Protein 3R5E (pdb70)

Secondary structure (DSSP, 8-state):
--HHHHHHHTTEEEEES---HHHHHTSHHHHHHHHH---EEE--HHHHHHHHHH-STTHHHHHHHHHTT--HHHHHHHHHHHHHHHHHHHTHHHHHHTTTSSSEEEEEPPGGGTT-HHHHHHHHHHHHHHH--TTEEEEEESSTTHHHHHHHHHHTT--EEEEEE-SHHHHHHHHHHHHHHHHHHHHTT--GGG--EEEEEE-HHHHHHHHHHHHHH--HHHHHTTT-HHHHHHHHHHHHHHHHHHH--PPTTPPP-EEEEE--S--STTS-TTHHHHTT--TTEEEEE-HHHHHHHHHH----S--STT-HHHHHHHHHHHHHTT--HHHHHHHHHHHHHHHHHHHHHHHHHHHHHHH-

Structure (mmCIF, N/CA/C/O backbone):
data_3R5E
#
_entry.id   3R5E
#
_cell.length_a   51.020
_cell.length_b   78.860
_cell.length_c   79.100
_cell.angle_alpha   90.00
_cell.angle_beta   90.00
_cell.angle_gamma   90.00
#
_symmetry.space_group_name_H-M   'P 21 21 21'
#
loop_
_entity.id
_entity.type
_entity.pdbx_description
1 polymer Transaldolase
2 non-polymer 'SULFATE ION'
3 water water
#
loop_
_atom_site.group_PDB
_atom_site.id
_atom_site.type_symbol
_atom_site.label_atom_id
_atom_site.label_alt_id
_atom_site.label_comp_id
_atom_site.label_asym_id
_atom_site.label_entity_id
_atom_site.label_seq_id
_atom_site.pdbx_PDB_ins_code
_atom_site.Cartn_x
_atom_site.Cartn_y
_atom_site.Cartn_z
_atom_site.occupancy
_atom_site.B_iso_or_equiv
_atom_site.auth_seq_id
_atom_site.auth_comp_id
_atom_site.auth_asym_id
_atom_site.auth_atom_id
_atom_site.pdbx_PDB_model_num
ATOM 1 N N . MET A 1 1 ? -17.084 31.295 4.966 1.00 17.40 1 MET A N 1
ATOM 2 C CA . MET A 1 1 ? -18.433 31.909 5.099 1.00 17.61 1 MET A CA 1
ATOM 3 C C . MET A 1 1 ? -19.496 30.790 5.228 1.00 16.40 1 MET A C 1
ATOM 4 O O . MET A 1 1 ? -19.935 30.488 6.362 1.00 16.66 1 MET A O 1
ATOM 9 N N . SER A 1 2 ? -19.882 30.148 4.119 1.00 14.66 2 SER A N 1
ATOM 10 C CA . SER A 1 2 ? -21.069 29.251 4.114 1.00 12.90 2 SER A CA 1
ATOM 11 C C . SER A 1 2 ? -20.748 27.772 4.341 1.00 11.81 2 SER A C 1
ATOM 12 O O . SER A 1 2 ? -19.609 27.360 4.267 1.00 11.42 2 SER A O 1
ATOM 15 N N . HIS A 1 3 ? -21.778 26.967 4.585 1.00 10.15 3 HIS A N 1
ATOM 16 C CA . HIS A 1 3 ? -21.589 25.524 4.767 1.00 9.20 3 HIS A CA 1
ATOM 17 C C . HIS A 1 3 ? -21.062 24.836 3.497 1.00 8.25 3 HIS A C 1
ATOM 18 O O . HIS A 1 3 ? -20.411 23.807 3.594 1.00 7.29 3 HIS A O 1
ATOM 25 N N . ILE A 1 4 ? -21.324 25.423 2.322 1.00 7.49 4 ILE A N 1
ATOM 26 C CA . ILE A 1 4 ? -20.786 24.892 1.055 1.00 7.03 4 ILE A CA 1
ATOM 27 C C . ILE A 1 4 ? -19.274 25.174 0.975 1.00 7.27 4 ILE A C 1
ATOM 28 O O . ILE A 1 4 ? -18.497 24.324 0.533 1.00 7.44 4 ILE A O 1
ATOM 33 N N . ASP A 1 5 ? -18.864 26.350 1.431 1.00 7.02 5 ASP A N 1
ATOM 34 C CA . ASP A 1 5 ? -17.445 26.637 1.597 1.00 7.35 5 ASP A CA 1
ATOM 35 C C . ASP A 1 5 ? -16.788 25.629 2.564 1.00 7.61 5 ASP A C 1
ATOM 36 O O . ASP A 1 5 ? -15.713 25.105 2.275 1.00 7.60 5 ASP A O 1
ATOM 41 N N . ASP A 1 6 ? -17.427 25.353 3.702 1.00 7.53 6 ASP A N 1
ATOM 42 C CA . ASP A 1 6 ? -16.889 24.369 4.651 1.00 8.06 6 ASP A CA 1
ATOM 43 C C . ASP A 1 6 ? -16.772 22.989 3.980 1.00 7.61 6 ASP A C 1
ATOM 44 O O . ASP A 1 6 ? -15.813 22.253 4.210 1.00 8.15 6 ASP A O 1
ATOM 49 N N . LEU A 1 7 ? -17.746 22.648 3.144 1.00 6.95 7 LEU A N 1
ATOM 50 C CA . LEU A 1 7 ? -17.731 21.360 2.441 1.00 6.36 7 LEU A CA 1
ATOM 51 C C . LEU A 1 7 ? -16.559 21.267 1.447 1.00 5.81 7 LEU A C 1
ATOM 52 O O . LEU A 1 7 ? -15.970 20.207 1.286 1.00 6.00 7 LEU A O 1
ATOM 57 N N . ALA A 1 8 ? -16.232 22.372 0.781 1.00 5.52 8 ALA A N 1
ATOM 58 C CA . ALA A 1 8 ? -15.069 22.425 -0.124 1.00 4.99 8 ALA A CA 1
ATOM 59 C C . ALA A 1 8 ? -13.742 22.318 0.643 1.00 5.00 8 ALA A C 1
ATOM 60 O O . ALA A 1 8 ? -12.773 21.729 0.146 1.00 3.75 8 ALA A O 1
ATOM 62 N N . GLN A 1 9 ? -13.703 22.868 1.855 1.00 4.93 9 GLN A N 1
ATOM 63 C CA . GLN A 1 9 ? -12.499 22.773 2.679 1.00 5.84 9 GLN A CA 1
ATOM 64 C C . GLN A 1 9 ? -12.262 21.335 3.092 1.00 5.94 9 GLN A C 1
ATOM 65 O O . GLN A 1 9 ? -11.126 20.946 3.309 1.00 6.79 9 GLN A O 1
ATOM 71 N N . LEU A 1 10 ? -13.338 20.554 3.182 1.00 6.42 10 LEU A N 1
ATOM 72 C CA . LEU A 1 10 ? -13.261 19.108 3.435 1.00 5.99 10 LEU A CA 1
ATOM 73 C C . LEU A 1 10 ? -12.793 18.356 2.206 1.00 5.84 10 LEU A C 1
ATOM 74 O O . LEU A 1 10 ? -12.324 17.242 2.331 1.00 7.04 10 LEU A O 1
ATOM 79 N N . GLY A 1 11 ? -12.920 18.965 1.024 1.00 5.61 11 GLY A N 1
ATOM 80 C CA . GLY A 1 11 ? -12.403 18.399 -0.228 1.00 5.00 11 GLY A CA 1
ATOM 81 C C . GLY A 1 11 ? -13.424 18.169 -1.329 1.00 4.42 11 GLY A C 1
ATOM 82 O O . GLY A 1 11 ? -13.072 17.725 -2.436 1.00 4.50 11 GLY A O 1
ATOM 83 N N . THR A 1 12 ? -14.689 18.472 -1.035 1.00 4.44 12 THR A N 1
ATOM 84 C CA . THR A 1 12 ? -15.809 18.194 -1.941 1.00 3.69 12 THR A CA 1
ATOM 85 C C . THR A 1 12 ? -16.320 19.447 -2.613 1.00 4.00 12 THR A C 1
ATOM 86 O O . THR A 1 12 ? -16.879 20.324 -1.955 1.00 3.72 12 THR A O 1
ATOM 90 N N . SER A 1 13 ? -16.117 19.533 -3.923 1.00 4.06 13 SER A N 1
ATOM 91 C CA . SER A 1 13 ? -16.627 20.631 -4.708 1.00 4.28 13 SER A CA 1
ATOM 92 C C . SER A 1 13 ? -18.129 20.427 -4.891 1.00 4.29 13 SER A C 1
ATOM 93 O O . SER A 1 13 ? -18.602 19.281 -4.978 1.00 4.17 13 SER A O 1
ATOM 96 N N . THR A 1 14 ? -18.868 21.535 -4.959 1.00 4.24 14 THR A N 1
ATOM 97 C CA . THR A 1 14 ? -20.331 21.505 -5.175 1.00 3.94 14 THR A CA 1
ATOM 98 C C . THR A 1 14 ? -20.669 21.941 -6.614 1.00 4.03 14 THR A C 1
ATOM 99 O O . THR A 1 14 ? -20.316 23.068 -7.060 1.00 4.32 14 THR A O 1
ATOM 103 N N . TRP A 1 15 ? -21.289 21.031 -7.359 1.00 4.05 15 TRP A N 1
ATOM 104 C CA . TRP A 1 15 ? -21.881 21.351 -8.671 1.00 4.74 15 TRP A CA 1
ATOM 105 C C . TRP A 1 15 ? -23.422 21.329 -8.578 1.00 5.40 15 TRP A C 1
ATOM 106 O O . TRP A 1 15 ? -23.997 20.697 -7.679 1.00 4.92 15 TRP A O 1
ATOM 117 N N . LEU A 1 16 ? -24.070 22.008 -9.525 1.00 6.31 16 LEU A N 1
ATOM 118 C CA . LEU A 1 16 ? -25.538 22.093 -9.605 1.00 7.12 16 LEU A CA 1
ATOM 119 C C . LEU A 1 16 ? -26.024 21.131 -10.680 1.00 8.22 16 LEU A C 1
ATOM 120 O O . LEU A 1 16 ? -25.442 21.077 -11.769 1.00 6.79 16 LEU A O 1
ATOM 125 N N . ASP A 1 17 ? -27.097 20.394 -10.392 1.00 9.60 17 ASP A N 1
ATOM 126 C CA . ASP A 1 17 ? -27.520 19.302 -11.270 1.00 11.24 17 ASP A CA 1
ATOM 127 C C . ASP A 1 17 ? -28.499 19.699 -12.394 1.00 12.28 17 ASP A C 1
ATOM 128 O O . ASP A 1 17 ? -29.164 18.830 -12.960 1.00 12.41 17 ASP A O 1
ATOM 133 N N . ASP A 1 18 ? -28.580 20.989 -12.723 1.00 13.81 18 ASP A N 1
ATOM 134 C CA . ASP A 1 18 ? -29.312 21.414 -13.917 1.00 15.43 18 ASP A CA 1
ATOM 135 C C . ASP A 1 18 ? -28.878 22.780 -14.451 1.00 16.19 18 ASP A C 1
ATOM 136 O O . ASP A 1 18 ? -28.312 23.591 -13.740 1.00 16.29 18 ASP A O 1
ATOM 141 N N . LEU A 1 19 ? -29.134 22.988 -15.736 1.00 17.67 19 LEU A N 1
ATOM 142 C CA . LEU A 1 19 ? -28.803 24.218 -16.442 1.00 18.41 19 LEU A CA 1
ATOM 143 C C . LEU A 1 19 ? -30.032 24.681 -17.232 1.00 19.24 19 LEU A C 1
ATOM 144 O O . LEU A 1 19 ? -30.072 24.624 -18.459 1.00 19.91 19 LEU A O 1
ATOM 149 N N . SER A 1 20 ? -31.059 25.102 -16.515 1.00 20.36 20 SER A N 1
ATOM 150 C CA . SER A 1 20 ? -32.259 25.600 -17.160 1.00 20.92 20 SER A CA 1
ATOM 151 C C . SER A 1 20 ? -32.016 27.056 -17.537 1.00 20.86 20 SER A C 1
ATOM 152 O O . SER A 1 20 ? -31.369 27.795 -16.788 1.00 20.85 20 SER A O 1
ATOM 155 N N . ARG A 1 21 ? -32.538 27.464 -18.692 1.00 20.48 21 ARG A N 1
ATOM 156 C CA . ARG A 1 21 ? -32.420 28.850 -19.143 1.00 20.06 21 ARG A CA 1
ATOM 157 C C . ARG A 1 21 ? -33.084 29.861 -18.197 1.00 20.07 21 ARG A C 1
ATOM 158 O O . ARG A 1 21 ? -32.726 31.038 -18.200 1.00 19.99 21 ARG A O 1
ATOM 166 N N . GLU A 1 22 ? -34.063 29.411 -17.415 1.00 20.32 22 GLU A N 1
ATOM 167 C CA . GLU A 1 22 ? -34.610 30.220 -16.319 1.00 20.55 22 GLU A CA 1
ATOM 168 C C . GLU A 1 22 ? -33.470 30.771 -15.467 1.00 19.79 22 GLU A C 1
ATOM 169 O O . GLU A 1 22 ? -33.384 31.972 -15.236 1.00 20.30 22 GLU A O 1
ATOM 175 N N . ARG A 1 23 ? -32.590 29.882 -15.022 1.00 19.05 23 ARG A N 1
ATOM 176 C CA . ARG A 1 23 ? -31.483 30.233 -14.134 1.00 18.76 23 ARG A CA 1
ATOM 177 C C . ARG A 1 23 ? -30.550 31.272 -14.707 1.00 18.49 23 ARG A C 1
ATOM 178 O O . ARG A 1 23 ? -29.965 32.047 -13.966 1.00 18.24 23 ARG A O 1
ATOM 186 N N . ILE A 1 24 ? -30.366 31.238 -16.019 1.00 18.61 24 ILE A N 1
ATOM 187 C CA . ILE A 1 24 ? -29.417 32.120 -16.681 1.00 18.49 24 ILE A CA 1
ATOM 188 C C . ILE A 1 24 ? -29.986 33.528 -16.784 1.00 18.45 24 ILE A C 1
ATOM 189 O O . ILE A 1 24 ? -29.369 34.491 -16.320 1.00 18.34 24 ILE A O 1
ATOM 194 N N . THR A 1 25 ? -31.164 33.645 -17.393 1.00 18.33 25 THR A N 1
ATOM 195 C CA . THR A 1 25 ? -31.774 34.959 -17.624 1.00 18.20 25 THR A CA 1
ATOM 196 C C . THR A 1 25 ? -32.057 35.680 -16.312 1.00 17.72 25 THR A C 1
ATOM 197 O O . THR A 1 25 ? -31.768 36.870 -16.174 1.00 17.56 25 THR A O 1
ATOM 201 N N . SER A 1 26 ? -32.610 34.948 -15.345 1.00 17.07 26 SER A N 1
ATOM 202 C CA . SER A 1 26 ? -32.955 35.509 -14.029 1.00 16.36 26 SER A CA 1
ATOM 203 C C . SER A 1 26 ? -31.740 36.033 -13.252 1.00 16.11 26 SER A C 1
ATOM 204 O O . SER A 1 26 ? -31.900 36.721 -12.255 1.00 15.85 26 SER A O 1
ATOM 207 N N . GLY A 1 27 ? -30.534 35.674 -13.695 1.00 16.04 27 GLY A N 1
ATOM 208 C CA . GLY A 1 27 ? -29.326 35.904 -12.915 1.00 15.77 27 GLY A CA 1
ATOM 209 C C . GLY A 1 27 ? -29.076 34.874 -11.813 1.00 15.48 27 GLY A C 1
ATOM 210 O O . GLY A 1 27 ? -28.100 34.992 -11.086 1.00 14.57 27 GLY A O 1
ATOM 211 N N . ASN A 1 28 ? -29.931 33.851 -11.701 1.00 15.37 28 ASN A N 1
ATOM 212 C CA . ASN A 1 28 ? -29.739 32.791 -10.696 1.00 15.54 28 ASN A CA 1
ATOM 213 C C . ASN A 1 28 ? -28.396 32.057 -10.832 1.00 14.91 28 ASN A C 1
ATOM 214 O O . ASN A 1 28 ? -27.784 31.712 -9.826 1.00 14.41 28 ASN A O 1
ATOM 219 N N . LEU A 1 29 ? -27.930 31.819 -12.053 1.00 14.59 29 LEU A N 1
ATOM 220 C CA . LEU A 1 29 ? -26.698 31.029 -12.222 1.00 14.24 29 LEU A CA 1
ATOM 221 C C . LEU A 1 29 ? -25.474 31.799 -11.738 1.00 13.92 29 LEU A C 1
ATOM 222 O O . LEU A 1 29 ? -24.570 31.208 -11.144 1.00 13.32 29 LEU A O 1
ATOM 227 N N . SER A 1 30 ? -25.448 33.112 -11.970 1.00 13.45 30 SER A N 1
ATOM 228 C CA . SER A 1 30 ? -24.396 33.944 -11.398 1.00 13.31 30 SER A CA 1
ATOM 229 C C . SER A 1 30 ? -24.503 33.921 -9.896 1.00 12.50 30 SER A C 1
ATOM 230 O O . SER A 1 30 ? -23.505 33.778 -9.203 1.00 11.76 30 SER A O 1
ATOM 233 N N . GLN A 1 31 ? -25.724 34.075 -9.400 1.00 12.03 31 GLN A N 1
ATOM 234 C CA . GLN A 1 31 ? -25.951 34.177 -7.956 1.00 12.05 31 GLN A CA 1
ATOM 235 C C . GLN A 1 31 ? -25.473 32.914 -7.254 1.00 11.25 31 GLN A C 1
ATOM 236 O O . GLN A 1 31 ? -24.790 32.986 -6.234 1.00 11.28 31 GLN A O 1
ATOM 242 N N . VAL A 1 32 ? -25.818 31.767 -7.826 1.00 10.18 32 VAL A N 1
ATOM 243 C CA . VAL A 1 32 ? -25.485 30.477 -7.244 1.00 10.13 32 VAL A CA 1
ATOM 244 C C . VAL A 1 32 ? -23.964 30.271 -7.186 1.00 9.66 32 VAL A C 1
ATOM 245 O O . VAL A 1 32 ? -23.452 29.751 -6.192 1.00 9.36 32 VAL A O 1
ATOM 249 N N . ILE A 1 33 ? -23.240 30.709 -8.220 1.00 8.85 33 ILE A N 1
ATOM 250 C CA . ILE A 1 33 ? -21.765 30.665 -8.185 1.00 9.39 33 ILE A CA 1
ATOM 251 C C . ILE A 1 33 ? -21.234 31.607 -7.098 1.00 9.35 33 ILE A C 1
ATOM 252 O O . ILE A 1 33 ? -20.416 31.229 -6.264 1.00 9.56 33 ILE A O 1
ATOM 257 N N . GLU A 1 34 ? -21.718 32.843 -7.128 1.00 9.60 34 GLU A N 1
ATOM 258 C CA . GLU A 1 34 ? -21.212 33.909 -6.275 1.00 10.32 34 GLU A CA 1
ATOM 259 C C . GLU A 1 34 ? -21.608 33.750 -4.797 1.00 10.31 34 GLU A C 1
ATOM 260 O O . GLU A 1 34 ? -20.821 34.068 -3.903 1.00 10.73 34 GLU A O 1
ATOM 266 N N . GLU A 1 35 ? -22.818 33.256 -4.547 1.00 10.13 35 GLU A N 1
ATOM 267 C CA . GLU A 1 35 ? -23.387 33.208 -3.195 1.00 10.05 35 GLU A CA 1
ATOM 268 C C . GLU A 1 35 ? -23.531 31.810 -2.613 1.00 9.26 35 GLU A C 1
ATOM 269 O O . GLU A 1 35 ? -23.458 31.629 -1.394 1.00 8.83 35 GLU A O 1
ATOM 275 N N . LYS A 1 36 ? -23.740 30.814 -3.468 1.00 8.58 36 LYS A N 1
ATOM 276 C CA . LYS A 1 36 ? -23.882 29.444 -2.990 1.00 8.28 36 LYS A CA 1
ATOM 277 C C . LYS A 1 36 ? -22.624 28.606 -3.226 1.00 7.91 36 LYS A C 1
ATOM 278 O O . LYS A 1 36 ? -22.600 27.409 -2.924 1.00 7.18 36 LYS A O 1
ATOM 284 N N . SER A 1 37 ? -21.577 29.258 -3.740 1.00 8.22 37 SER A N 1
ATOM 285 C CA . SER A 1 37 ? -20.271 28.644 -3.938 1.00 8.02 37 SER A CA 1
ATOM 286 C C . SER A 1 37 ? -20.301 27.448 -4.909 1.00 7.45 37 SER A C 1
ATOM 287 O O . SER A 1 37 ? -19.540 26.504 -4.749 1.00 7.49 37 SER A O 1
ATOM 290 N N . VAL A 1 38 ? -21.174 27.521 -5.918 1.00 6.85 38 VAL A N 1
ATOM 291 C CA . VAL A 1 38 ? -21.295 26.498 -6.950 1.00 5.97 38 VAL A CA 1
ATOM 292 C C . VAL A 1 38 ? -20.153 26.695 -7.943 1.00 5.97 38 VAL A C 1
ATOM 293 O O . VAL A 1 38 ? -19.895 27.811 -8.404 1.00 5.32 38 VAL A O 1
ATOM 297 N N . VAL A 1 39 ? -19.478 25.598 -8.278 1.00 5.75 39 VAL A N 1
ATOM 298 C CA . VAL A 1 39 ? -18.287 25.637 -9.130 1.00 5.49 39 VAL A CA 1
ATOM 299 C C . VAL A 1 39 ? -18.361 24.673 -10.316 1.00 5.54 39 VAL A C 1
ATOM 300 O O . VAL A 1 39 ? -17.343 24.343 -10.910 1.00 5.07 39 VAL A O 1
ATOM 304 N N . GLY A 1 40 ? -19.575 24.239 -10.664 1.00 6.24 40 GLY A N 1
ATOM 305 C CA . GLY A 1 40 ? -19.820 23.418 -11.851 1.00 6.44 40 GLY A CA 1
ATOM 306 C C . GLY A 1 40 ? -21.317 23.235 -12.045 1.00 7.54 40 GLY A C 1
ATOM 307 O O . GLY A 1 40 ? -22.092 23.429 -11.102 1.00 8.11 40 GLY A O 1
ATOM 308 N N . VAL A 1 41 ? -21.727 22.892 -13.266 1.00 7.84 41 VAL A N 1
ATOM 309 C CA . VAL A 1 41 ? -23.133 22.641 -13.598 1.00 8.79 41 VAL A CA 1
ATOM 310 C C . VAL A 1 41 ? -23.246 21.508 -14.613 1.00 9.29 41 VAL A C 1
ATOM 311 O O . VAL A 1 41 ? -22.295 21.224 -15.342 1.00 8.85 41 VAL A O 1
ATOM 315 N N . THR A 1 42 ? -24.411 20.868 -14.657 1.00 10.14 42 THR A N 1
ATOM 316 C CA . THR A 1 42 ? -24.700 19.823 -15.646 1.00 10.92 42 THR A CA 1
ATOM 317 C C . THR A 1 42 ? -26.053 20.088 -16.294 1.00 11.16 42 THR A C 1
ATOM 318 O O . THR A 1 42 ? -26.891 20.773 -15.718 1.00 10.96 42 THR A O 1
ATOM 322 N N . THR A 1 43 ? -26.254 19.552 -17.496 1.00 11.59 43 THR A N 1
ATOM 323 C CA . THR A 1 43 ? -27.545 19.606 -18.168 1.00 11.28 43 THR A CA 1
ATOM 324 C C . THR A 1 43 ? -28.539 18.655 -17.501 1.00 11.83 43 THR A C 1
ATOM 325 O O . THR A 1 43 ? -28.153 17.758 -16.750 1.00 11.72 43 THR A O 1
ATOM 329 N N . ASN A 1 44 ? -29.824 18.855 -17.780 1.00 12.28 44 ASN A N 1
ATOM 330 C CA . ASN A 1 44 ? -30.880 18.064 -17.161 1.00 12.96 44 ASN A CA 1
ATOM 331 C C . ASN A 1 44 ? -32.100 18.002 -18.092 1.00 13.32 44 ASN A C 1
ATOM 332 O O . ASN A 1 44 ? -32.913 18.929 -18.105 1.00 13.54 44 ASN A O 1
ATOM 337 N N . PRO A 1 45 ? -32.229 16.915 -18.884 1.00 14.27 45 PRO A N 1
ATOM 338 C CA . PRO A 1 45 ? -33.330 16.830 -19.863 1.00 14.84 45 PRO A CA 1
ATOM 339 C C . PRO A 1 45 ? -34.734 16.924 -19.228 1.00 15.20 45 PRO A C 1
ATOM 340 O O . PRO A 1 45 ? -35.551 17.729 -19.657 1.00 15.44 45 PRO A O 1
ATOM 344 N N . ALA A 1 46 ? -34.987 16.124 -18.200 1.00 15.76 46 ALA A N 1
ATOM 345 C CA . ALA A 1 46 ? -36.249 16.191 -17.449 1.00 16.52 46 ALA A CA 1
ATOM 346 C C . ALA A 1 46 ? -36.639 17.621 -17.038 1.00 17.00 46 ALA A C 1
ATOM 347 O O . ALA A 1 46 ? -37.765 18.044 -17.286 1.00 17.54 46 ALA A O 1
ATOM 349 N N . ILE A 1 47 ? -35.713 18.367 -16.429 1.00 17.48 47 ILE A N 1
ATOM 350 C CA . ILE A 1 47 ? -35.957 19.793 -16.069 1.00 17.77 47 ILE A CA 1
ATOM 351 C C . ILE A 1 47 ? -36.172 20.698 -17.305 1.00 17.90 47 ILE A C 1
ATOM 352 O O . ILE A 1 47 ? -37.026 21.589 -17.302 1.00 17.53 47 ILE A O 1
ATOM 357 N N . PHE A 1 48 ? -35.376 20.456 -18.345 1.00 18.00 48 PHE A N 1
ATOM 358 C CA . PHE A 1 48 ? -35.486 21.137 -19.632 1.00 18.10 48 PHE A CA 1
ATOM 359 C C . PHE A 1 48 ? -36.873 20.890 -20.232 1.00 18.37 48 PHE A C 1
ATOM 360 O O . PHE A 1 48 ? -37.578 21.837 -20.606 1.00 18.14 48 PHE A O 1
ATOM 368 N N . ALA A 1 49 ? -37.264 19.620 -20.296 1.00 18.92 49 ALA A N 1
ATOM 369 C CA . ALA A 1 49 ? -38.619 19.224 -20.709 1.00 19.55 49 ALA A CA 1
ATOM 370 C C . ALA A 1 49 ? -39.694 20.046 -20.009 1.00 20.09 49 ALA A C 1
ATOM 371 O O . ALA A 1 49 ? -40.570 20.631 -20.655 1.00 20.36 49 ALA A O 1
ATOM 373 N N . ALA A 1 50 ? -39.618 20.081 -18.683 1.00 20.81 50 ALA A N 1
ATOM 374 C CA . ALA A 1 50 ? -40.615 20.765 -17.872 1.00 21.51 50 ALA A CA 1
ATOM 375 C C . ALA A 1 50 ? -40.631 22.266 -18.160 1.00 22.10 50 ALA A C 1
ATOM 376 O O . ALA A 1 50 ? -41.698 22.881 -18.234 1.00 22.58 50 ALA A O 1
ATOM 378 N N . ALA A 1 51 ? -39.449 22.852 -18.330 1.00 22.36 51 ALA A N 1
ATOM 379 C CA . ALA A 1 51 ? -39.335 24.296 -18.471 1.00 22.87 51 ALA A CA 1
ATOM 380 C C . ALA A 1 51 ? -40.034 24.792 -19.734 1.00 23.23 51 ALA A C 1
ATOM 381 O O . ALA A 1 51 ? -40.669 25.844 -19.706 1.00 23.54 51 ALA A O 1
ATOM 383 N N . MET A 1 52 ? -39.936 24.021 -20.820 1.00 23.56 52 MET A N 1
ATOM 384 C CA . MET A 1 52 ? -40.618 24.337 -22.084 1.00 24.02 52 MET A CA 1
ATOM 385 C C . MET A 1 52 ? -42.132 24.139 -22.024 1.00 24.66 52 MET A C 1
ATOM 38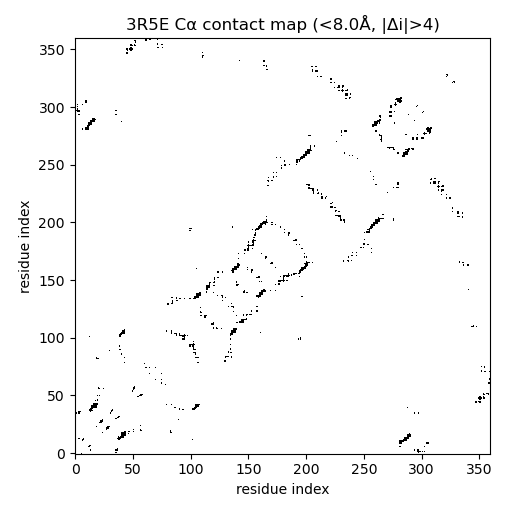6 O O . MET A 1 52 ? -42.888 24.855 -22.693 1.00 24.81 52 MET A O 1
ATOM 391 N N . SER A 1 53 ? -42.566 23.161 -21.236 1.00 25.28 53 SER A N 1
ATOM 392 C CA . SER A 1 53 ? -43.988 22.882 -21.067 1.00 25.74 53 SER A CA 1
ATOM 393 C C . SER A 1 53 ? -44.678 23.878 -20.140 1.00 26.19 53 SER A C 1
ATOM 394 O O . SER A 1 53 ? -45.828 24.235 -20.375 1.00 26.35 53 SER A O 1
ATOM 397 N N . LYS A 1 54 ? -43.984 24.327 -19.095 1.00 26.74 54 LYS A N 1
ATOM 398 C CA . LYS A 1 54 ? -44.620 25.110 -18.035 1.00 27.21 54 LYS A CA 1
ATOM 399 C C . LYS A 1 54 ? -44.105 26.543 -17.915 1.00 27.20 54 LYS A C 1
ATOM 400 O O . LYS A 1 54 ? -44.619 27.316 -17.107 1.00 27.74 54 LYS A O 1
ATOM 406 N N . GLY A 1 55 ? -43.124 26.910 -18.733 1.00 27.09 55 GLY A N 1
ATOM 407 C CA . GLY A 1 55 ? -42.475 28.222 -18.620 1.00 26.69 55 GLY A CA 1
ATOM 408 C C . GLY A 1 55 ? -42.208 28.873 -19.959 1.00 26.13 55 GLY A C 1
ATOM 409 O O . GLY A 1 55 ? -42.282 28.232 -21.013 1.00 25.77 55 GLY A O 1
ATOM 410 N N . ASP A 1 56 ? -41.893 30.160 -19.902 1.00 25.89 56 ASP A N 1
ATOM 411 C CA . ASP A 1 56 ? -41.650 30.958 -21.092 1.00 25.77 56 ASP A CA 1
ATOM 412 C C . ASP A 1 56 ? -40.155 31.219 -21.318 1.00 24.97 56 ASP A C 1
ATOM 413 O O . ASP A 1 56 ? -39.792 31.970 -22.222 1.00 24.71 56 ASP A O 1
ATOM 418 N N . SER A 1 57 ? -39.290 30.584 -20.522 1.00 24.01 57 SER A N 1
ATOM 419 C CA . SER A 1 57 ? -37.848 30.893 -20.545 1.00 23.43 57 SER A CA 1
ATOM 420 C C . SER A 1 57 ? -37.165 30.630 -21.894 1.00 22.61 57 SER A C 1
ATOM 421 O O . SER A 1 57 ? -36.170 31.284 -22.220 1.00 21.92 57 SER A O 1
ATOM 424 N N . TYR A 1 58 ? -37.701 29.684 -22.669 1.00 21.87 58 TYR A N 1
ATOM 425 C CA . TYR A 1 58 ? -37.166 29.355 -23.996 1.00 21.38 58 TYR A CA 1
ATOM 426 C C . TYR A 1 58 ? -37.980 29.970 -25.144 1.00 21.29 58 TYR A C 1
ATOM 427 O O . TYR A 1 58 ? -37.652 29.759 -26.312 1.00 21.02 58 TYR A O 1
ATOM 436 N N . ASP A 1 59 ? -39.026 30.731 -24.818 1.00 21.26 59 ASP A N 1
ATOM 437 C CA . ASP A 1 59 ? -39.971 31.234 -25.835 1.00 21.26 59 ASP A CA 1
ATOM 438 C C . ASP A 1 59 ? -39.298 31.973 -26.990 1.00 20.74 59 ASP A C 1
ATOM 439 O O . ASP A 1 59 ? -39.682 31.786 -28.144 1.00 20.72 59 ASP A O 1
ATOM 444 N N . ALA A 1 60 ? -38.294 32.793 -26.680 1.00 20.34 60 ALA A N 1
ATOM 445 C CA . ALA A 1 60 ? -37.594 33.589 -27.703 1.00 19.93 60 ALA A CA 1
ATOM 446 C C . ALA A 1 60 ? -36.903 32.729 -28.762 1.00 19.54 60 ALA A C 1
ATOM 447 O O . ALA A 1 60 ? -37.056 32.981 -29.961 1.00 19.43 60 ALA A O 1
ATOM 449 N N . GLN A 1 61 ? -36.156 31.715 -28.331 1.00 19.19 61 GLN A N 1
ATOM 450 C CA . GLN A 1 61 ? -35.409 30.884 -29.271 1.00 19.24 61 GLN A CA 1
ATOM 451 C C . GLN A 1 61 ? -36.293 29.894 -30.008 1.00 18.96 61 GLN A C 1
ATOM 452 O O . GLN A 1 61 ? -35.973 29.506 -31.135 1.00 18.58 61 GLN A O 1
ATOM 458 N N . ILE A 1 62 ? -37.377 29.467 -29.363 1.00 18.76 62 ILE A N 1
ATOM 459 C CA . ILE A 1 62 ? -38.376 28.612 -30.009 1.00 18.61 62 ILE A CA 1
ATOM 460 C C . ILE A 1 62 ? -39.028 29.384 -31.162 1.00 18.90 62 ILE A C 1
ATOM 461 O O . ILE A 1 62 ? -39.242 28.833 -32.247 1.00 18.60 62 ILE A O 1
ATOM 466 N N . ALA A 1 63 ? -39.335 30.658 -30.925 1.00 19.14 63 ALA A N 1
ATOM 467 C CA . ALA A 1 63 ? -39.843 31.527 -31.987 1.00 19.62 63 ALA A CA 1
ATOM 468 C C . ALA A 1 63 ? -38.843 31.544 -33.144 1.00 20.00 63 ALA A C 1
ATOM 469 O O . ALA A 1 63 ? -39.229 31.366 -34.300 1.00 19.98 63 ALA A O 1
ATOM 471 N N . GLU A 1 64 ? -37.560 31.727 -32.824 1.00 20.94 64 GLU A N 1
ATOM 472 C CA . GLU A 1 64 ? -36.481 31.669 -33.829 1.00 21.59 64 GLU A CA 1
ATOM 473 C C . GLU A 1 64 ? -36.472 30.362 -34.607 1.00 21.90 64 GLU A C 1
ATOM 474 O O . GLU A 1 64 ? -36.509 30.361 -35.846 1.00 21.65 64 GLU A O 1
ATOM 480 N N . LEU A 1 65 ? -36.397 29.258 -33.866 1.00 22.17 65 LEU A N 1
ATOM 481 C CA . LEU A 1 65 ? -36.257 27.922 -34.454 1.00 22.76 65 LEU A CA 1
ATOM 482 C C . LEU A 1 65 ? -37.510 27.480 -35.212 1.00 23.68 65 LEU A C 1
ATOM 483 O O . LEU A 1 65 ? -37.420 26.730 -36.183 1.00 23.75 65 LEU A O 1
ATOM 488 N N . LYS A 1 66 ? -38.676 27.924 -34.759 1.00 24.87 66 LYS A N 1
ATOM 489 C CA . LYS A 1 66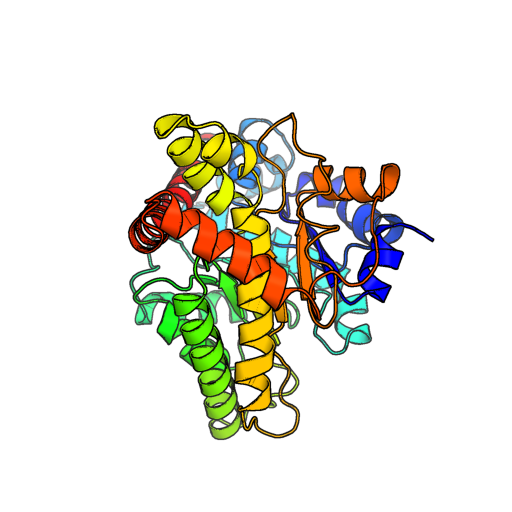 ? -39.898 27.672 -35.509 1.00 26.12 66 LYS A CA 1
ATOM 490 C C . LYS A 1 66 ? -39.917 28.523 -36.793 1.00 26.59 66 LYS A C 1
ATOM 491 O O . LYS A 1 66 ? -40.464 28.091 -37.802 1.00 26.59 66 LYS A O 1
ATOM 497 N N . ALA A 1 67 ? -39.281 29.699 -36.763 1.00 27.03 67 ALA A N 1
ATOM 498 C CA . ALA A 1 67 ? -39.133 30.533 -37.964 1.00 27.27 67 ALA A CA 1
ATOM 499 C C . ALA A 1 67 ? -38.233 29.873 -39.006 1.00 27.61 67 ALA A C 1
ATOM 500 O O . ALA A 1 67 ? -38.593 29.800 -40.186 1.00 28.24 67 ALA A O 1
ATOM 502 N N . ALA A 1 68 ? -37.061 29.398 -38.591 1.00 27.44 68 ALA A N 1
ATOM 503 C CA . ALA A 1 68 ? -36.251 28.557 -39.471 1.00 27.38 68 ALA A CA 1
ATOM 504 C C . ALA A 1 68 ? -36.974 27.205 -39.567 1.00 27.15 68 ALA A C 1
ATOM 505 O O . ALA A 1 68 ? -38.065 27.043 -39.010 1.00 27.11 68 ALA A O 1
ATOM 507 N N . GLY A 1 69 ? -36.392 26.238 -40.259 1.00 26.83 69 GLY A N 1
ATOM 508 C CA . GLY A 1 69 ? -37.088 24.965 -40.472 1.00 26.99 69 GLY A CA 1
ATOM 509 C C . GLY A 1 69 ? -36.762 23.873 -39.463 1.00 26.82 69 GLY A C 1
ATOM 510 O O . GLY A 1 69 ? -36.778 22.691 -39.813 1.00 26.60 69 GLY A O 1
ATOM 511 N N . ALA A 1 70 ? -36.504 24.258 -38.211 1.00 26.32 70 ALA A N 1
ATOM 512 C CA . ALA A 1 70 ? -35.803 23.380 -37.265 1.00 25.91 70 ALA A CA 1
ATOM 513 C C . ALA A 1 70 ? -36.606 22.153 -36.856 1.00 25.36 70 ALA A C 1
ATOM 514 O O . ALA A 1 70 ? -37.718 22.274 -36.356 1.00 25.37 70 ALA A O 1
ATOM 516 N N . SER A 1 71 ? -36.024 20.974 -37.056 1.00 24.82 71 SER A N 1
ATOM 517 C CA . SER A 1 71 ? -36.590 19.733 -36.520 1.00 24.66 71 SER A CA 1
ATOM 518 C C . SER A 1 71 ? -36.490 19.694 -34.985 1.00 24.31 71 SER A C 1
ATOM 519 O O . SER A 1 71 ? -35.741 20.466 -34.376 1.00 23.93 71 SER A O 1
ATOM 522 N N . VAL A 1 72 ? -37.230 18.772 -34.373 1.00 24.09 72 VAL A N 1
ATOM 523 C CA . VAL A 1 72 ? -37.191 18.592 -32.920 1.00 23.92 72 VAL A CA 1
ATOM 524 C C . VAL A 1 72 ? -35.756 18.336 -32.430 1.00 23.70 72 VAL A C 1
ATOM 525 O O . VAL A 1 72 ? -35.321 18.933 -31.441 1.00 23.75 72 VAL A O 1
ATOM 529 N N . ASP A 1 73 ? -35.024 17.471 -33.130 1.00 23.18 73 ASP A N 1
ATOM 530 C CA . ASP A 1 73 ? -33.638 17.163 -32.772 1.00 23.20 73 ASP A CA 1
ATOM 531 C C . ASP A 1 73 ? -32.732 18.404 -32.894 1.00 22.65 73 ASP A C 1
ATOM 532 O O . ASP A 1 73 ? -31.918 18.662 -32.011 1.00 22.64 73 ASP A O 1
ATOM 537 N N . GLN A 1 74 ? -32.877 19.169 -33.977 1.00 21.75 74 GLN A N 1
ATOM 538 C CA . GLN A 1 74 ? -32.082 20.381 -34.169 1.00 21.12 74 GLN A CA 1
ATOM 539 C C . GLN A 1 74 ? -32.394 21.451 -33.121 1.00 20.40 74 GLN A C 1
ATOM 540 O O . GLN A 1 74 ? -31.493 22.164 -32.666 1.00 20.62 74 GLN A O 1
ATOM 546 N N . ALA A 1 75 ? -33.661 21.582 -32.746 1.00 19.55 75 ALA A N 1
ATOM 547 C CA . ALA A 1 75 ? -34.054 22.592 -31.763 1.00 19.07 75 ALA A CA 1
ATOM 548 C C . ALA A 1 75 ? -33.437 22.260 -30.404 1.00 18.62 75 ALA A C 1
ATOM 549 O O . ALA A 1 75 ? -32.776 23.094 -29.794 1.00 17.92 75 ALA A O 1
ATOM 551 N N . VAL A 1 76 ? -33.654 21.029 -29.960 1.00 18.30 76 VAL A N 1
ATOM 552 C CA . VAL A 1 76 ? -33.090 20.529 -28.715 1.00 18.51 76 VAL A CA 1
ATOM 553 C C . VAL A 1 76 ? -31.571 20.675 -28.689 1.00 18.67 76 VAL A C 1
ATOM 554 O O . VAL A 1 76 ? -31.008 21.101 -27.688 1.00 18.33 76 VAL A O 1
ATOM 558 N N . TYR A 1 77 ? -30.926 20.344 -29.805 1.00 18.88 77 TYR A N 1
ATOM 559 C CA . TYR A 1 77 ? -29.474 20.502 -29.951 1.00 19.36 77 TYR A CA 1
ATOM 560 C C . TYR A 1 77 ? -29.051 21.969 -29.779 1.00 18.77 77 TYR A C 1
ATOM 561 O O . TYR A 1 77 ? -28.250 22.295 -28.909 1.00 18.63 77 TYR A O 1
ATOM 570 N N . ALA A 1 78 ? -29.619 22.839 -30.614 1.00 18.03 78 ALA A N 1
ATOM 571 C CA . ALA A 1 78 ? -29.316 24.272 -30.628 1.00 17.28 78 ALA A CA 1
ATOM 572 C C . ALA A 1 78 ? -29.486 24.924 -29.259 1.00 16.82 78 ALA A C 1
ATOM 573 O O . ALA A 1 78 ? -28.606 25.647 -28.783 1.00 16.54 78 ALA A O 1
ATOM 575 N N . MET A 1 79 ? -30.620 24.657 -28.630 1.00 16.25 79 MET A N 1
ATOM 576 C CA . MET A 1 79 ? -30.957 25.291 -27.369 1.00 15.90 79 MET A CA 1
ATOM 577 C C . MET A 1 79 ? -29.992 24.857 -26.242 1.00 15.00 79 MET A C 1
ATOM 578 O O . MET A 1 79 ? -29.483 25.689 -25.511 1.00 13.83 79 MET A O 1
ATOM 583 N N . SER A 1 80 ? -29.717 23.565 -26.124 1.00 14.53 80 SER A N 1
ATOM 584 C CA . SER A 1 80 ? -28.859 23.077 -25.042 1.00 14.65 80 SER A CA 1
ATOM 585 C C . SER A 1 80 ? -27.399 23.487 -25.231 1.00 14.13 80 SER A C 1
ATOM 586 O O . SER A 1 80 ? -26.700 23.769 -24.255 1.00 13.78 80 SER A O 1
ATOM 589 N N . ILE A 1 81 ? -26.937 23.519 -26.479 1.00 13.62 81 ILE A N 1
ATOM 590 C CA . ILE A 1 81 ? -25.582 23.986 -26.764 1.00 13.21 81 ILE A CA 1
ATOM 591 C C . ILE A 1 81 ? -25.418 25.472 -26.442 1.00 12.68 81 ILE A C 1
ATOM 592 O O . ILE A 1 81 ? -24.381 25.872 -25.912 1.00 11.71 81 ILE A O 1
ATOM 597 N N . ASP A 1 82 ? -26.426 26.288 -26.759 1.00 12.49 82 ASP A N 1
ATOM 598 C CA . ASP A 1 82 ? -26.335 27.717 -26.451 1.00 12.66 82 ASP A CA 1
ATOM 599 C C . ASP A 1 82 ? -26.293 27.918 -24.917 1.00 12.04 82 ASP A C 1
ATOM 600 O O . ASP A 1 82 ? -25.483 28.698 -24.416 1.00 11.59 82 ASP A O 1
ATOM 605 N N . ASP A 1 83 ? -27.137 27.189 -24.180 1.00 11.55 83 ASP A N 1
ATOM 606 C CA . ASP A 1 83 ? -27.098 27.194 -22.693 1.00 11.19 83 ASP A CA 1
ATOM 607 C C . ASP A 1 83 ? -25.702 26.817 -22.179 1.00 10.43 83 ASP A C 1
ATOM 608 O O . ASP A 1 83 ? -25.119 27.517 -21.364 1.00 9.96 83 ASP A O 1
ATOM 613 N N . VAL A 1 84 ? -25.175 25.710 -22.695 1.00 10.18 84 VAL A N 1
ATOM 614 C CA . VAL A 1 84 ? -23.944 25.101 -22.189 1.00 10.08 84 VAL A CA 1
ATOM 615 C C . VAL A 1 84 ? -22.736 26.016 -22.428 1.00 10.85 84 VAL A C 1
ATOM 616 O O . VAL A 1 84 ? -21.905 26.235 -21.538 1.00 10.01 84 VAL A O 1
ATOM 620 N N . ARG A 1 85 ? -22.673 26.560 -23.635 1.00 11.45 85 ARG A N 1
ATOM 621 C CA . ARG A 1 85 ? -21.604 27.461 -24.028 1.00 12.34 85 ARG A CA 1
ATOM 622 C C . ARG A 1 85 ? -21.677 28.771 -23.241 1.00 11.45 85 ARG A C 1
ATOM 623 O O . ARG A 1 85 ? -20.651 29.360 -22.878 1.00 11.35 85 ARG A O 1
ATOM 631 N N . ASN A 1 86 ? -22.895 29.214 -22.952 1.00 10.90 86 ASN A N 1
ATOM 632 C CA . ASN A 1 86 ? -23.094 30.367 -22.092 1.00 10.28 86 ASN A CA 1
ATOM 633 C C . ASN A 1 86 ? -22.584 30.092 -20.670 1.00 9.72 86 ASN A C 1
ATOM 634 O O . ASN A 1 86 ? -21.922 30.940 -20.061 1.00 8.31 86 ASN A O 1
ATOM 639 N N . ALA A 1 87 ? -22.904 28.907 -20.145 1.00 9.26 87 ALA A N 1
ATOM 640 C CA . ALA A 1 87 ? -22.436 28.510 -18.813 1.00 9.54 87 ALA A CA 1
ATOM 641 C C . ALA A 1 87 ? -20.911 28.360 -18.824 1.00 9.50 87 ALA A C 1
ATOM 642 O O . ALA A 1 87 ? -20.240 28.737 -17.858 1.00 9.93 87 ALA A O 1
ATOM 644 N N . CYS A 1 88 ? -20.368 27.830 -19.918 1.00 9.15 88 CYS A N 1
ATOM 645 C CA . CYS A 1 88 ? -18.907 27.680 -20.049 1.00 9.19 88 CYS A CA 1
ATOM 646 C C . CYS A 1 88 ? -18.189 29.022 -19.891 1.00 9.21 88 CYS A C 1
ATOM 647 O O . CYS A 1 88 ? -17.219 29.135 -19.122 1.00 8.87 88 CYS A O 1
ATOM 650 N N . ASP A 1 89 ? -18.682 30.038 -20.599 1.00 8.67 89 ASP A N 1
ATOM 651 C CA . ASP A 1 89 ? -18.113 31.375 -20.502 1.00 8.76 89 ASP A CA 1
ATOM 652 C C . ASP A 1 89 ? -18.074 31.865 -19.072 1.00 9.12 89 ASP A C 1
ATOM 653 O O . ASP A 1 89 ? -17.033 32.293 -18.585 1.00 9.86 89 ASP A O 1
ATOM 658 N N . LEU A 1 90 ? -19.215 31.788 -18.406 1.00 9.85 90 LEU A N 1
ATOM 659 C CA . LEU A 1 90 ? -19.351 32.278 -17.053 1.00 10.08 90 LEU A CA 1
ATOM 660 C C . LEU A 1 90 ? -18.474 31.513 -16.057 1.00 9.49 90 LEU A C 1
ATOM 661 O O . LEU A 1 90 ? -18.011 32.098 -15.089 1.00 9.16 90 LEU A O 1
ATOM 666 N N . PHE A 1 91 ? -18.235 30.222 -16.302 1.00 8.71 91 PHE A N 1
ATOM 667 C CA . PHE A 1 91 ? -17.356 29.408 -15.433 1.00 8.25 91 PHE A CA 1
ATOM 668 C C . PHE A 1 91 ? -15.860 29.438 -15.811 1.00 8.51 91 PHE A C 1
ATOM 669 O O . PHE A 1 91 ? -15.055 28.726 -15.223 1.00 7.50 91 PHE A O 1
ATOM 677 N N . THR A 1 92 ? -15.495 30.302 -16.755 1.00 8.66 92 THR A N 1
ATOM 678 C CA . THR A 1 92 ? -14.120 30.399 -17.252 1.00 8.67 92 THR A CA 1
ATOM 679 C C . THR A 1 92 ? -13.116 30.789 -16.169 1.00 8.25 92 THR A C 1
ATOM 680 O O . THR A 1 92 ? -12.030 30.220 -16.110 1.00 7.94 92 THR A O 1
ATOM 684 N N . GLY A 1 93 ? -13.492 31.739 -15.311 1.00 8.28 93 GLY A N 1
ATOM 685 C CA . GLY A 1 93 ? -12.645 32.167 -14.196 1.00 8.24 93 GLY A CA 1
ATOM 686 C C . GLY A 1 93 ? -12.329 31.064 -13.195 1.00 7.91 93 GLY A C 1
ATOM 687 O O . GLY A 1 93 ? -11.203 30.971 -12.693 1.00 8.35 93 GLY A O 1
ATOM 688 N N . ILE A 1 94 ? -13.312 30.218 -12.916 1.00 7.08 94 ILE A N 1
ATOM 689 C CA . ILE A 1 94 ? -13.156 29.117 -11.958 1.00 6.98 94 ILE A CA 1
ATOM 690 C C . ILE A 1 94 ? -12.367 27.960 -12.610 1.00 7.00 94 ILE A C 1
ATOM 691 O O . ILE A 1 94 ? -11.497 27.337 -11.990 1.00 6.32 94 ILE A O 1
ATOM 696 N N . PHE A 1 95 ? -12.676 27.693 -13.873 1.00 6.75 95 PHE A N 1
ATOM 697 C CA . PHE A 1 95 ? -11.930 26.742 -14.676 1.00 7.18 95 PHE A CA 1
ATOM 698 C C . PHE A 1 95 ? -10.426 27.046 -14.651 1.00 7.64 95 PHE A C 1
ATOM 699 O O . PHE A 1 95 ? -9.611 26.142 -14.528 1.00 6.89 95 PHE A O 1
ATOM 707 N N . GLU A 1 96 ? -10.084 28.324 -14.777 1.00 8.26 96 GLU A N 1
ATOM 708 C CA . GLU A 1 96 ? -8.693 28.741 -14.842 1.00 9.07 96 GLU A CA 1
ATOM 709 C C . GLU A 1 96 ? -8.036 28.698 -13.466 1.00 8.70 96 GLU A C 1
ATOM 710 O O . GLU A 1 96 ? -6.923 28.200 -13.328 1.00 7.77 96 GLU A O 1
ATOM 716 N N . SER A 1 97 ? -8.744 29.160 -12.441 1.00 9.05 97 SER A N 1
ATOM 717 C CA . SER A 1 97 ? -8.194 29.162 -11.088 1.00 8.95 97 SER A CA 1
ATOM 718 C C . SER A 1 97 ? -8.123 27.775 -10.441 1.00 8.97 97 SER A C 1
ATOM 719 O O . SER A 1 97 ? -7.285 27.557 -9.559 1.00 9.62 97 SER A O 1
ATOM 722 N N . SER A 1 98 ? -8.976 26.837 -10.879 1.00 8.68 98 SER A N 1
ATOM 723 C CA . SER A 1 98 ? -9.068 25.498 -10.264 1.00 8.08 98 SER A CA 1
ATOM 724 C C . SER A 1 98 ? -8.168 24.415 -10.888 1.00 8.43 98 SER A C 1
ATOM 725 O O . SER A 1 98 ? -8.356 23.223 -10.624 1.00 8.48 98 SER A O 1
ATOM 728 N N . ASN A 1 99 ? -7.188 24.831 -11.686 1.00 8.98 99 ASN A N 1
ATOM 729 C CA . ASN A 1 99 ? -6.374 23.925 -12.514 1.00 9.16 99 ASN A CA 1
ATOM 730 C C . ASN A 1 99 ? -7.192 22.993 -13.438 1.00 8.69 99 ASN A C 1
ATOM 731 O O . ASN A 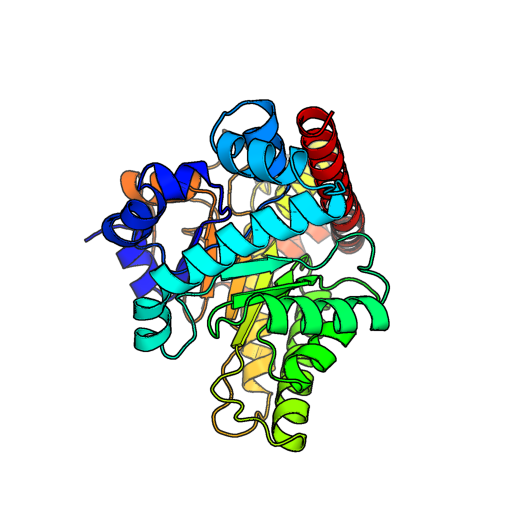1 99 ? -6.833 21.829 -13.685 1.00 8.32 99 ASN A O 1
ATOM 736 N N . GLY A 1 100 ? -8.297 23.534 -13.944 1.00 7.74 100 GLY A N 1
ATOM 737 C CA . GLY A 1 100 ? -9.183 22.825 -14.854 1.00 7.18 100 GLY A CA 1
ATOM 738 C C . GLY A 1 100 ? -10.139 21.829 -14.224 1.00 6.74 100 GLY A C 1
ATOM 739 O O . GLY A 1 100 ? -10.971 21.254 -14.923 1.00 6.64 100 GLY A O 1
ATOM 740 N N . TYR A 1 101 ? -10.040 21.618 -12.913 1.00 6.01 101 TYR A N 1
ATOM 741 C CA . TYR A 1 101 ? -10.881 20.622 -12.245 1.00 5.45 101 TYR A CA 1
ATOM 742 C C . TYR A 1 101 ? -12.352 21.058 -12.188 1.00 5.20 101 TYR A C 1
ATOM 743 O O . TYR A 1 101 ? -13.249 20.283 -12.539 1.00 4.71 101 TYR A O 1
ATOM 752 N N . ASP A 1 102 ? -12.583 22.292 -11.744 1.00 5.01 102 ASP A N 1
ATOM 753 C CA . ASP A 1 102 ? -13.926 22.849 -11.625 1.00 4.97 102 ASP A CA 1
ATOM 754 C C . ASP A 1 102 ? -14.145 23.908 -12.699 1.00 5.07 102 ASP A C 1
ATOM 755 O O . ASP A 1 102 ? -13.329 24.038 -13.603 1.00 4.31 102 ASP A O 1
ATOM 760 N N . GLY A 1 103 ? -15.253 24.636 -12.622 1.00 5.01 103 GLY A N 1
ATOM 761 C CA . GLY A 1 103 ? -15.655 25.513 -13.711 1.00 5.17 103 GLY A CA 1
ATOM 762 C C . GLY A 1 103 ? -16.192 24.731 -14.902 1.00 5.42 103 GLY A C 1
ATOM 763 O O . GLY A 1 103 ? -16.203 25.251 -16.026 1.00 4.66 103 GLY A O 1
ATOM 764 N N . ARG A 1 104 ? -16.654 23.495 -14.658 1.00 5.52 104 ARG A N 1
ATOM 765 C CA . ARG A 1 104 ? -17.069 22.588 -15.740 1.00 5.84 104 ARG A CA 1
ATOM 766 C C . ARG A 1 104 ? -18.572 22.655 -16.009 1.00 6.42 104 ARG A C 1
ATOM 767 O O . ARG A 1 104 ? -19.378 22.872 -15.085 1.00 5.58 104 ARG A O 1
ATOM 775 N N . VAL A 1 105 ? -18.931 22.495 -17.287 1.00 6.70 105 VAL A N 1
ATOM 776 C CA . VAL A 1 105 ? -20.323 22.382 -17.710 1.00 7.08 105 VAL A CA 1
ATOM 777 C C . VAL A 1 105 ? -20.465 21.089 -18.513 1.00 7.39 105 VAL A C 1
ATOM 778 O O . VAL A 1 105 ? -19.806 20.930 -19.544 1.00 7.65 105 VAL A O 1
ATOM 782 N N . SER A 1 106 ? -21.288 20.161 -18.029 1.00 6.83 106 SER A N 1
ATOM 783 C CA . SER A 1 106 ? -21.492 18.888 -18.698 1.00 6.72 106 SER A CA 1
ATOM 784 C C . SER A 1 106 ? -22.741 18.857 -19.608 1.00 7.14 106 SER A C 1
ATOM 785 O O . SER A 1 106 ? -23.800 19.423 -19.297 1.00 7.00 106 SER A O 1
ATOM 788 N N . ILE A 1 107 ? -22.583 18.206 -20.753 1.00 7.75 107 ILE A N 1
ATOM 789 C CA . ILE A 1 107 ? -23.665 18.030 -21.729 1.00 8.49 107 ILE A CA 1
ATOM 790 C C . ILE A 1 107 ? -23.603 16.602 -22.269 1.00 9.41 107 ILE A C 1
ATOM 791 O O . ILE A 1 107 ? -22.526 16.079 -22.553 1.00 9.41 107 ILE A O 1
ATOM 796 N N . GLU A 1 108 ? -24.758 15.973 -22.419 1.00 10.87 108 GLU A N 1
ATOM 797 C CA . GLU A 1 108 ? -24.786 14.577 -22.821 1.00 11.95 108 GLU A CA 1
ATOM 798 C C . GLU A 1 108 ? -24.850 14.409 -24.328 1.00 12.75 108 GLU A C 1
ATOM 799 O O . GLU A 1 108 ? -25.318 15.285 -25.054 1.00 13.21 108 GLU A O 1
ATOM 805 N N . VAL A 1 109 ? -24.341 13.273 -24.784 1.00 13.76 109 VAL A N 1
ATOM 806 C CA . VAL A 1 109 ? -24.650 12.764 -26.109 1.00 14.68 109 VAL A CA 1
ATOM 807 C C . VAL A 1 109 ? -26.053 12.132 -26.015 1.00 15.32 109 VAL A C 1
ATOM 808 O O . VAL A 1 109 ? -26.605 11.993 -24.921 1.00 15.02 109 VAL A O 1
ATOM 812 N N . ASP A 1 110 ? -26.615 11.760 -27.163 1.00 16.24 110 ASP A N 1
ATOM 813 C CA . ASP A 1 110 ? -27.972 11.230 -27.237 1.00 16.89 110 ASP A CA 1
ATOM 814 C C . ASP A 1 110 ? -28.068 9.889 -26.497 1.00 17.70 110 ASP A C 1
ATOM 815 O O . ASP A 1 110 ? -27.392 8.929 -26.878 1.00 17.87 110 ASP A O 1
ATOM 820 N N . PRO A 1 111 ? -28.910 9.809 -25.443 1.00 18.11 111 PRO A N 1
ATOM 821 C CA . PRO A 1 111 ? -29.096 8.574 -24.670 1.00 18.43 111 PRO A CA 1
ATOM 822 C C . PRO A 1 111 ? -29.478 7.329 -25.472 1.00 18.86 111 PRO A C 1
ATOM 823 O O . PRO A 1 111 ? -29.248 6.217 -25.004 1.00 18.77 111 PRO A O 1
ATOM 827 N N . ARG A 1 112 ? -30.048 7.512 -26.661 1.00 19.25 112 ARG A N 1
ATOM 828 C CA . ARG A 1 112 ? -30.487 6.390 -27.493 1.00 19.59 112 ARG A CA 1
ATOM 829 C C . ARG A 1 112 ? -29.318 5.639 -28.145 1.00 19.47 112 ARG A C 1
ATOM 830 O O . ARG A 1 112 ? -29.467 4.486 -28.511 1.00 19.20 112 ARG A O 1
ATOM 838 N N . ILE A 1 113 ? -28.155 6.277 -28.263 1.00 19.64 113 ILE A N 1
ATOM 839 C CA . ILE A 1 113 ? -26.970 5.625 -28.845 1.00 19.69 113 ILE A CA 1
ATOM 840 C C . ILE A 1 113 ? -26.001 5.047 -27.785 1.00 19.55 113 ILE A C 1
ATOM 841 O O . ILE A 1 113 ? -24.842 4.762 -28.079 1.00 19.42 113 ILE A O 1
ATOM 846 N N . SER A 1 114 ? -26.485 4.837 -26.569 1.00 19.75 114 SER A N 1
ATOM 847 C CA . SER A 1 114 ? -25.613 4.452 -25.450 1.00 19.99 114 SER A CA 1
ATOM 848 C C . SER A 1 114 ? -25.048 3.026 -25.525 1.00 19.96 114 SER A C 1
ATOM 849 O O . SER A 1 114 ? -24.071 2.717 -24.844 1.00 20.16 114 SER A O 1
ATOM 852 N N . ALA A 1 115 ? -25.635 2.162 -26.352 1.00 19.85 115 ALA A N 1
ATOM 853 C CA . ALA A 1 115 ? -25.047 0.836 -26.594 1.00 19.63 115 ALA A CA 1
ATOM 854 C C . ALA A 1 115 ? -24.133 0.836 -27.824 1.00 19.41 115 ALA A C 1
ATOM 855 O O . ALA A 1 115 ? -23.586 -0.204 -28.188 1.00 19.48 115 ALA A O 1
ATOM 857 N N . ASP A 1 116 ? -23.942 2.005 -28.432 1.00 19.14 116 ASP A N 1
ATOM 858 C CA . ASP A 1 116 ? -23.220 2.119 -29.697 1.00 19.30 116 ASP A CA 1
ATOM 859 C C . ASP A 1 116 ? -21.887 2.878 -29.528 1.00 19.18 116 ASP A C 1
ATOM 860 O O . ASP A 1 116 ? -21.844 4.105 -29.612 1.00 18.91 116 ASP A O 1
ATOM 865 N N . ARG A 1 117 ? -20.805 2.134 -29.295 1.00 19.17 117 ARG A N 1
ATOM 866 C CA . ARG A 1 117 ? -19.481 2.738 -29.125 1.00 19.54 117 ARG A CA 1
ATOM 867 C C . ARG A 1 117 ? -19.129 3.758 -30.217 1.00 19.27 117 ARG A C 1
ATOM 868 O O . ARG A 1 117 ? -18.754 4.902 -29.919 1.00 19.36 117 ARG A O 1
ATOM 876 N N . ASP A 1 118 ? -19.245 3.339 -31.478 1.00 18.99 118 ASP A N 1
ATOM 877 C CA . ASP A 1 118 ? -18.850 4.178 -32.615 1.00 18.47 118 ASP A CA 1
ATOM 878 C C . ASP A 1 118 ? -19.612 5.489 -32.632 1.00 17.68 118 ASP A C 1
ATOM 879 O O . ASP A 1 118 ? -19.022 6.567 -32.711 1.00 17.59 118 ASP A O 1
ATOM 884 N N . ALA A 1 119 ? -20.930 5.376 -32.562 1.00 17.12 119 ALA A N 1
ATOM 885 C CA . ALA A 1 119 ? -21.821 6.521 -32.627 1.00 16.39 119 ALA A CA 1
ATOM 886 C C . ALA A 1 119 ? -21.641 7.426 -31.420 1.00 15.61 119 ALA A C 1
ATOM 887 O O . ALA A 1 119 ? -21.696 8.636 -31.559 1.00 15.36 119 ALA A O 1
ATOM 889 N N . THR A 1 120 ? -21.454 6.840 -30.233 1.00 15.12 120 THR A N 1
ATOM 890 C CA . THR A 1 120 ? -21.193 7.627 -29.029 1.00 14.38 120 THR A CA 1
ATOM 891 C C . THR A 1 120 ? -19.928 8.476 -29.218 1.00 15.20 120 THR A C 1
ATOM 892 O O . THR A 1 120 ? -19.926 9.674 -28.935 1.00 15.17 120 THR A O 1
ATOM 896 N N . LEU A 1 121 ? -18.865 7.847 -29.707 1.00 15.69 121 LEU A N 1
ATOM 897 C CA . LEU A 1 121 ? -17.595 8.532 -29.935 1.00 16.36 121 LEU A CA 1
ATOM 898 C C . LEU A 1 121 ? -17.797 9.646 -30.953 1.00 16.21 121 LEU A C 1
ATOM 899 O O . LEU A 1 121 ? -17.390 10.774 -30.724 1.00 16.15 121 LEU A O 1
ATOM 904 N N . ALA A 1 122 ? -18.446 9.319 -32.066 1.00 16.09 122 ALA A N 1
ATOM 905 C CA . ALA A 1 122 ? -18.695 10.294 -33.115 1.00 16.19 122 ALA A CA 1
ATOM 906 C C . ALA A 1 122 ? -19.386 11.522 -32.535 1.00 16.19 122 ALA A C 1
ATOM 907 O O . ALA A 1 122 ? -18.898 12.642 -32.689 1.00 15.73 122 ALA A O 1
ATOM 909 N N . GLN A 1 123 ? -20.501 11.310 -31.843 1.00 16.23 123 GLN A N 1
ATOM 910 C CA . GLN A 1 123 ? -21.239 12.425 -31.259 1.00 17.09 123 GLN A CA 1
ATOM 911 C C . GLN A 1 123 ? -20.472 13.158 -30.144 1.00 16.64 123 GLN A C 1
ATOM 912 O O . GLN A 1 123 ? -20.706 14.351 -29.926 1.00 16.73 123 GLN A O 1
ATOM 918 N N . ALA A 1 124 ? -19.579 12.459 -29.441 1.00 16.34 124 ALA A N 1
ATOM 919 C CA . ALA A 1 124 ? -18.732 13.108 -28.425 1.00 16.30 124 ALA A CA 1
ATOM 920 C C . ALA A 1 124 ? -17.810 14.128 -29.080 1.00 16.26 124 ALA A C 1
ATOM 921 O O . ALA A 1 124 ? -17.689 15.260 -28.589 1.00 15.62 124 ALA A O 1
ATOM 923 N N . LYS A 1 125 ? -17.167 13.719 -30.182 1.00 16.02 125 LYS A N 1
ATOM 924 C CA . LYS A 1 125 ? -16.300 14.617 -30.952 1.00 16.25 125 LYS A CA 1
ATOM 925 C C . LYS A 1 125 ? -17.097 15.788 -31.510 1.00 16.13 125 LYS A C 1
ATOM 926 O O . LYS A 1 125 ? -16.622 16.925 -31.497 1.00 16.27 125 LYS A O 1
ATOM 932 N N . GLU A 1 126 ? -18.294 15.501 -32.020 1.00 16.34 126 GLU A N 1
ATOM 933 C CA . GLU A 1 126 ? -19.157 16.527 -32.614 1.00 16.65 126 GLU A CA 1
ATOM 934 C C . GLU A 1 126 ? -19.538 17.588 -31.586 1.00 15.66 126 GLU A C 1
ATOM 935 O O . GLU A 1 126 ? -19.438 18.783 -31.849 1.00 15.47 126 GLU A O 1
ATOM 941 N N . LEU A 1 127 ? -20.040 17.136 -30.440 1.00 14.73 127 LEU A N 1
ATOM 942 C CA . LEU A 1 127 ? -20.406 18.039 -29.348 1.00 14.36 127 LEU A CA 1
ATOM 943 C C . LEU A 1 127 ? -19.162 18.818 -28.910 1.00 13.91 127 LEU A C 1
ATOM 944 O O . LEU A 1 127 ? -19.207 20.037 -28.762 1.00 13.52 127 LEU A O 1
ATOM 949 N N . TRP A 1 128 ? -18.052 18.103 -28.713 1.00 13.33 128 TRP A N 1
ATOM 950 C CA . TRP A 1 128 ? -16.816 18.741 -28.288 1.00 12.85 128 TRP A CA 1
ATOM 951 C C . TRP A 1 128 ? -16.445 19.883 -29.220 1.00 13.10 128 TRP A C 1
ATOM 952 O O . TRP A 1 128 ? -16.160 20.984 -28.761 1.00 11.75 128 TRP A O 1
ATOM 963 N N . ALA A 1 129 ? -16.471 19.615 -30.528 1.00 13.43 129 ALA A N 1
ATOM 964 C CA . ALA A 1 129 ? -16.097 20.617 -31.521 1.00 13.98 129 ALA A CA 1
ATOM 965 C C . ALA A 1 129 ? -17.140 21.731 -31.645 1.00 14.35 129 ALA A C 1
ATOM 966 O O . ALA A 1 129 ? -16.790 22.899 -31.759 1.00 14.57 129 ALA A O 1
ATOM 968 N N . LYS A 1 130 ? -18.419 21.389 -31.573 1.00 15.21 130 LYS A N 1
ATOM 969 C CA . LYS A 1 130 ? -19.481 22.401 -31.688 1.00 15.42 130 LYS A CA 1
ATOM 970 C C . LYS A 1 130 ? -19.463 23.397 -30.529 1.00 15.50 130 LYS A C 1
ATOM 971 O O . LYS A 1 130 ? -19.430 24.620 -30.741 1.00 15.64 130 LYS A O 1
ATOM 977 N N . VAL A 1 131 ? -19.481 22.880 -29.302 1.00 14.94 131 VAL A N 1
ATOM 978 C CA . VAL A 1 131 ? -19.470 23.751 -28.134 1.00 14.56 131 VAL A CA 1
ATOM 979 C C . VAL A 1 131 ? -18.258 24.667 -28.168 1.00 14.24 131 VAL A C 1
ATOM 980 O O . VAL A 1 131 ? -18.374 25.854 -27.898 1.00 13.96 131 VAL A O 1
ATOM 984 N N . ASP A 1 132 ? -17.104 24.100 -28.510 1.00 13.89 132 ASP A N 1
ATOM 985 C CA . ASP A 1 132 ? -15.860 24.861 -28.674 1.00 13.73 132 ASP A CA 1
ATOM 986 C C . ASP A 1 132 ? -15.552 25.736 -27.454 1.00 12.94 132 ASP A C 1
ATOM 987 O O . ASP A 1 132 ? -15.303 26.943 -27.575 1.00 12.86 132 ASP A O 1
ATOM 992 N N . ARG A 1 133 ? -15.600 25.107 -26.287 1.00 11.32 133 ARG A N 1
ATOM 993 C CA . ARG A 1 133 ? -15.192 25.729 -25.038 1.00 11.05 133 ARG A CA 1
ATOM 994 C C . ARG A 1 133 ? -14.440 24.674 -24.242 1.00 10.52 133 ARG A C 1
ATOM 995 O O . ARG A 1 133 ? -14.912 23.534 -24.115 1.00 9.61 133 ARG A O 1
ATOM 1003 N N . PRO A 1 134 ? -13.250 25.042 -23.744 1.00 10.20 134 PRO A N 1
ATOM 1004 C CA . PRO A 1 134 ? -12.366 24.078 -23.122 1.00 9.88 134 PRO A CA 1
ATOM 1005 C C . PRO A 1 134 ? -12.839 23.556 -21.763 1.00 9.57 134 PRO A C 1
ATOM 1006 O O . PRO A 1 134 ? -12.306 22.551 -21.292 1.00 10.28 134 PRO A O 1
ATOM 1010 N N . ASN A 1 135 ? -13.807 24.213 -21.133 1.00 8.33 135 ASN A N 1
ATOM 1011 C CA . ASN A 1 135 ? -14.290 23.746 -19.835 1.00 7.98 135 ASN A CA 1
ATOM 1012 C C . ASN A 1 135 ? -15.552 22.881 -19.906 1.00 7.43 135 ASN A C 1
ATOM 1013 O O . ASN A 1 135 ? -15.988 22.352 -18.884 1.00 7.02 135 ASN A O 1
ATOM 1018 N N . VAL A 1 136 ? -16.088 22.662 -21.107 1.00 6.63 136 VAL A N 1
ATOM 1019 C CA . VAL A 1 136 ? -17.198 21.720 -21.269 1.00 6.18 136 VAL A CA 1
ATOM 1020 C C . VAL A 1 136 ? -16.731 20.302 -20.947 1.00 5.80 136 VAL A C 1
ATOM 1021 O O . VAL A 1 136 ? -15.546 20.018 -20.964 1.00 5.44 136 VAL A O 1
ATOM 1025 N N . MET A 1 137 ? -17.672 19.430 -20.612 1.00 6.28 137 MET A N 1
ATOM 1026 C CA . MET A 1 137 ? -17.413 18.007 -20.405 1.00 6.90 137 MET A CA 1
ATOM 1027 C C . MET A 1 137 ? -18.518 17.284 -21.133 1.00 7.40 137 MET A C 1
ATOM 1028 O O . MET A 1 137 ? -19.654 17.736 -21.129 1.00 7.07 137 MET A O 1
ATOM 1033 N N . ILE A 1 138 ? -18.198 16.159 -21.750 1.00 8.00 138 ILE A N 1
ATOM 1034 C CA . ILE A 1 138 ? -19.207 15.382 -22.453 1.00 8.27 138 ILE A CA 1
ATOM 1035 C C . ILE A 1 138 ? -19.606 14.234 -21.555 1.00 9.15 138 ILE A C 1
ATOM 1036 O O . ILE A 1 138 ? -18.755 13.457 -21.133 1.00 9.20 138 ILE A O 1
ATOM 1041 N N . LYS A 1 139 ? -20.895 14.144 -21.240 1.00 10.36 139 LYS A N 1
ATOM 1042 C CA . LYS A 1 139 ? -21.398 13.047 -20.417 1.00 11.30 139 LYS A CA 1
ATOM 1043 C C . LYS A 1 139 ? -21.486 11.789 -21.255 1.00 11.90 139 LYS A C 1
ATOM 1044 O O . LYS A 1 139 ? -22.203 11.761 -22.259 1.00 12.07 139 LYS A O 1
ATOM 1050 N N . ILE A 1 140 ? -20.735 10.766 -20.856 1.00 12.40 140 ILE A N 1
ATOM 1051 C CA . ILE A 1 140 ? -20.802 9.474 -21.510 1.00 12.77 140 ILE A CA 1
ATOM 1052 C C . ILE A 1 140 ? -21.084 8.420 -20.451 1.00 13.00 140 ILE A C 1
ATOM 1053 O O . ILE A 1 140 ? -20.331 8.309 -19.478 1.00 13.08 140 ILE A O 1
ATOM 1058 N N . PRO A 1 141 ? -22.174 7.645 -20.626 1.00 13.46 141 PRO A N 1
ATOM 1059 C CA . PRO A 1 141 ? -22.596 6.725 -19.578 1.00 13.45 141 PRO A CA 1
ATOM 1060 C C . PRO A 1 141 ? -21.726 5.478 -19.498 1.00 13.62 141 PRO A C 1
ATOM 1061 O O . PRO A 1 141 ? -21.185 5.045 -20.505 1.00 13.79 141 PRO A O 1
ATOM 1065 N N . ALA A 1 142 ? -21.632 4.901 -18.304 1.00 13.89 142 ALA A N 1
ATOM 1066 C CA . ALA A 1 142 ? -20.810 3.717 -18.053 1.00 14.63 142 ALA A CA 1
ATOM 1067 C C . ALA A 1 142 ? -21.583 2.424 -18.380 1.00 14.97 142 ALA A C 1
ATOM 1068 O O . ALA A 1 142 ? -21.529 1.450 -17.632 1.00 15.32 142 ALA A O 1
ATOM 1070 N N . THR A 1 143 ? -22.301 2.433 -19.496 1.00 15.32 143 THR A N 1
ATOM 1071 C CA . THR A 1 143 ? -23.151 1.326 -19.887 1.00 15.29 143 THR A CA 1
ATOM 1072 C C . THR A 1 143 ? -22.502 0.643 -21.076 1.00 15.55 143 THR A C 1
ATOM 1073 O O . THR A 1 143 ? -21.692 1.260 -21.766 1.00 15.13 143 THR A O 1
ATOM 1077 N N . PRO A 1 144 ? -22.837 -0.642 -21.307 1.00 15.72 144 PRO A N 1
ATOM 1078 C CA . PRO A 1 144 ? -22.366 -1.411 -22.452 1.00 15.56 144 PRO A CA 1
ATOM 1079 C C . PRO A 1 144 ? -22.293 -0.601 -23.731 1.00 15.62 144 PRO A C 1
ATOM 1080 O O . PRO A 1 144 ? -23.236 0.112 -24.051 1.00 16.62 144 PRO A O 1
ATOM 1084 N N . GLY A 1 145 ? -21.182 -0.698 -24.445 1.00 15.16 145 GLY A N 1
ATOM 1085 C CA . GLY A 1 145 ? -20.983 0.063 -25.665 1.00 15.14 145 GLY A CA 1
ATOM 1086 C C . GLY A 1 145 ? -20.311 1.398 -25.398 1.00 14.88 145 GLY A C 1
ATOM 1087 O O . GLY A 1 145 ? -19.250 1.678 -25.969 1.00 14.99 145 GLY A O 1
ATOM 1088 N N . SER A 1 146 ? -20.907 2.233 -24.543 1.00 14.39 146 SER A N 1
ATOM 1089 C CA . SER A 1 146 ? -20.343 3.570 -24.328 1.00 14.69 146 SER A CA 1
ATOM 1090 C C . SER A 1 146 ? -19.232 3.589 -23.291 1.00 14.02 146 SER A C 1
ATOM 1091 O O . SER A 1 146 ? -18.485 4.555 -23.222 1.00 14.50 146 SER A O 1
ATOM 1094 N N . LEU A 1 147 ? -19.080 2.518 -22.518 1.00 13.52 147 LEU A N 1
ATOM 1095 C CA . LEU A 1 147 ? -17.985 2.452 -21.547 1.00 13.21 147 LEU A CA 1
ATOM 1096 C C . LEU A 1 147 ? -16.603 2.504 -22.248 1.00 12.51 147 LEU A C 1
ATOM 1097 O O . LEU A 1 147 ? -15.740 3.282 -21.834 1.00 11.21 147 LEU A O 1
ATOM 1102 N N . PRO A 1 148 ? -16.389 1.691 -23.315 1.00 11.69 148 PRO A N 1
ATOM 1103 C CA . PRO A 1 148 ? -15.120 1.835 -24.033 1.00 11.15 148 PRO A CA 1
ATOM 1104 C C . PRO A 1 148 ? -15.001 3.125 -24.859 1.00 10.54 148 PRO A C 1
ATOM 1105 O O . PRO A 1 148 ? -13.894 3.587 -25.103 1.00 9.82 148 PRO A O 1
ATOM 1109 N N . ALA A 1 149 ? -16.124 3.707 -25.275 1.00 10.60 149 ALA A N 1
ATOM 1110 C CA . ALA A 1 149 ? -16.120 5.046 -25.895 1.00 10.55 149 ALA A CA 1
ATOM 1111 C C . ALA A 1 149 ? -15.545 6.114 -24.957 1.00 10.70 149 ALA A C 1
ATOM 1112 O O . ALA A 1 149 ? -15.029 7.130 -25.411 1.00 11.07 149 ALA A O 1
ATOM 1114 N N . ILE A 1 150 ? -15.643 5.898 -23.652 1.00 11.06 150 ILE A N 1
ATOM 1115 C CA . ILE A 1 150 ? -15.024 6.802 -22.690 1.00 11.54 150 ILE A CA 1
ATOM 1116 C C . ILE A 1 150 ? -13.508 6.914 -22.927 1.00 11.47 150 ILE A C 1
ATOM 1117 O O . ILE A 1 150 ? -12.995 8.025 -23.023 1.00 10.75 150 ILE A O 1
ATOM 1122 N N . THR A 1 151 ? -12.805 5.785 -23.063 1.00 11.19 151 THR A N 1
ATOM 1123 C CA . THR A 1 151 ? -11.351 5.841 -23.296 1.00 11.64 151 THR A CA 1
ATOM 1124 C C . THR A 1 151 ? -11.008 6.403 -24.686 1.00 11.13 151 THR A C 1
ATOM 1125 O O . THR A 1 151 ? -10.035 7.131 -24.827 1.00 11.01 151 THR A O 1
ATOM 1129 N N . ASP A 1 152 ? -11.846 6.129 -25.680 1.00 11.17 152 ASP A N 1
ATOM 1130 C CA . ASP A 1 152 ? -11.642 6.646 -27.037 1.00 11.17 152 ASP A CA 1
ATOM 1131 C C . ASP A 1 152 ? -11.694 8.162 -27.051 1.00 11.32 152 ASP A C 1
ATOM 1132 O O . ASP A 1 152 ? -10.865 8.821 -27.683 1.00 11.49 152 ASP A O 1
ATOM 1137 N N . ALA A 1 153 ? -12.702 8.691 -26.358 1.00 11.47 153 ALA A N 1
ATOM 1138 C CA . ALA A 1 153 ? -12.953 10.118 -26.251 1.00 11.30 153 ALA A CA 1
ATOM 1139 C C . ALA A 1 153 ? -11.815 10.810 -25.496 1.00 11.29 153 ALA A C 1
ATOM 1140 O O . ALA A 1 153 ? -11.260 11.792 -25.992 1.00 11.48 153 ALA A O 1
ATOM 1142 N N . LEU A 1 154 ? -11.460 10.295 -24.317 1.00 11.20 154 LEU A N 1
ATOM 1143 C CA . LEU A 1 154 ? -10.307 10.822 -23.569 1.00 11.34 154 LEU A CA 1
ATOM 1144 C C . LEU A 1 154 ? -9.031 10.751 -24.412 1.00 11.67 154 LEU A C 1
ATOM 1145 O O . LEU A 1 154 ? -8.184 11.646 -24.345 1.00 11.34 154 LEU A O 1
ATOM 1150 N N . ALA A 1 155 ? -8.906 9.692 -25.215 1.00 12.02 155 ALA A N 1
ATOM 1151 C CA . ALA A 1 155 ? -7.764 9.540 -26.119 1.00 12.25 155 ALA A CA 1
ATOM 1152 C C . ALA A 1 155 ? -7.641 10.692 -27.126 1.00 12.41 155 ALA A C 1
ATOM 1153 O O . ALA A 1 155 ? -6.537 11.021 -27.538 1.00 12.35 155 ALA A O 1
ATOM 1155 N N . GLU A 1 156 ? -8.769 11.280 -27.527 1.00 12.89 156 GLU A N 1
ATOM 1156 C CA . GLU A 1 156 ? -8.799 12.432 -28.443 1.00 13.33 156 GLU A CA 1
ATOM 1157 C C . GLU A 1 156 ? -8.694 13.778 -27.704 1.00 12.78 156 GLU A C 1
ATOM 1158 O O . GLU A 1 156 ? -8.806 14.829 -28.330 1.00 13.03 156 GLU A O 1
ATOM 1164 N N . GLY A 1 157 ? -8.503 13.754 -26.387 1.00 11.48 157 GLY A N 1
ATOM 1165 C CA . GLY A 1 157 ? -8.389 14.985 -25.613 1.00 11.24 157 GLY A CA 1
ATOM 1166 C C . GLY A 1 157 ? -9.703 15.555 -25.101 1.00 10.53 157 GLY A C 1
ATOM 1167 O O . GLY A 1 157 ? -9.749 16.691 -24.613 1.00 11.01 157 GLY A O 1
ATOM 1168 N N . ILE A 1 158 ? -10.770 14.773 -25.203 1.00 9.56 158 ILE A N 1
ATOM 1169 C CA . ILE A 1 158 ? -12.077 15.201 -24.720 1.00 8.64 158 ILE A CA 1
ATOM 1170 C C . ILE 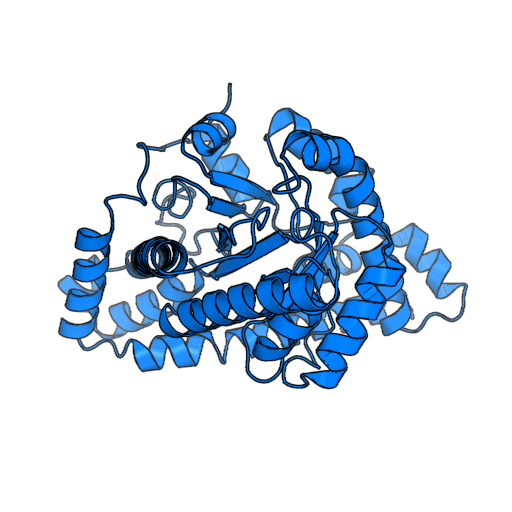A 1 158 ? -12.178 14.898 -23.222 1.00 7.54 158 ILE A C 1
ATOM 1171 O O . ILE A 1 158 ? -11.842 13.796 -22.792 1.00 7.26 158 ILE A O 1
ATOM 1176 N N . SER A 1 159 ? -12.614 15.889 -22.442 1.00 6.28 159 SER A N 1
ATOM 1177 C CA . SER A 1 159 ? -12.896 15.697 -21.018 1.00 5.13 159 SER A CA 1
ATOM 1178 C C . SER A 1 159 ? -14.289 15.090 -20.867 1.00 4.50 159 SER A C 1
ATOM 1179 O O . SER A 1 159 ? -15.221 15.543 -21.506 1.00 4.47 159 SER A O 1
ATOM 1182 N N . VAL A 1 160 ? -14.408 14.071 -20.018 1.00 3.96 160 VAL A N 1
ATOM 1183 C CA . VAL A 1 160 ? -15.596 13.214 -19.946 1.00 3.67 160 VAL A CA 1
ATOM 1184 C C . VAL A 1 160 ? -16.161 13.171 -18.529 1.00 3.46 160 VAL A C 1
ATOM 1185 O O . VAL A 1 160 ? -15.424 12.922 -17.570 1.00 2.36 160 VAL A O 1
ATOM 1189 N N . ASN A 1 161 ? -17.458 13.450 -18.414 1.00 3.39 161 ASN A N 1
ATOM 1190 C CA . ASN A 1 161 ? -18.228 13.179 -17.196 1.00 3.71 161 ASN A CA 1
ATOM 1191 C C . ASN A 1 161 ? -18.869 11.799 -17.348 1.00 4.76 161 ASN A C 1
ATOM 1192 O O . ASN A 1 161 ? -19.815 11.622 -18.132 1.00 5.10 161 ASN A O 1
ATOM 1197 N N . VAL A 1 162 ? -18.354 10.821 -16.607 1.00 5.10 162 VAL A N 1
ATOM 1198 C CA . VAL A 1 162 ? -18.854 9.469 -16.728 1.00 6.19 162 VAL A CA 1
ATOM 1199 C C . VAL A 1 162 ? -20.118 9.408 -15.917 1.00 7.35 162 VAL A C 1
ATOM 1200 O O . VAL A 1 162 ? -20.151 9.859 -14.783 1.00 7.59 162 VAL A O 1
ATOM 1204 N N . THR A 1 163 ? -21.182 8.889 -16.510 1.00 8.73 163 THR A N 1
ATOM 1205 C CA . THR A 1 163 ? -22.446 8.892 -15.823 1.00 9.67 163 THR A CA 1
ATOM 1206 C C . THR A 1 163 ? -23.038 7.496 -15.730 1.00 9.96 163 THR A C 1
ATOM 1207 O O . THR A 1 163 ? -22.500 6.523 -16.282 1.00 9.43 163 THR A O 1
ATOM 1211 N N . LEU A 1 164 ? -24.136 7.393 -15.000 1.00 10.56 164 LEU A N 1
ATOM 1212 C CA . LEU A 1 164 ? -24.786 6.106 -14.789 1.00 11.19 164 LEU A CA 1
ATOM 1213 C C . LEU A 1 164 ? -23.813 5.072 -14.217 1.00 11.22 164 LEU A C 1
ATOM 1214 O O . LEU A 1 164 ? -23.672 3.960 -14.752 1.00 12.05 164 LEU A O 1
ATOM 1219 N N . ILE A 1 165 ? -23.117 5.442 -13.151 1.00 10.81 165 ILE A N 1
ATOM 1220 C CA . ILE A 1 165 ? -22.363 4.455 -12.391 1.00 10.47 165 ILE A CA 1
ATOM 1221 C C . ILE A 1 165 ? -23.174 4.148 -11.157 1.00 10.51 165 ILE A C 1
ATOM 1222 O O . ILE A 1 165 ? -23.506 5.053 -10.399 1.00 10.78 165 ILE A O 1
ATOM 1227 N N . PHE A 1 166 ? -23.522 2.878 -10.976 1.00 11.12 166 PHE A N 1
ATOM 1228 C CA . PHE A 1 166 ? -24.362 2.450 -9.848 1.00 11.60 166 PHE A CA 1
ATOM 1229 C C . PHE A 1 166 ? -23.625 1.547 -8.879 1.00 11.48 166 PHE A C 1
ATOM 1230 O O . PHE A 1 166 ? -23.955 1.504 -7.686 1.00 11.57 166 PHE A O 1
ATOM 1238 N N . SER A 1 167 ? -22.637 0.812 -9.382 1.00 11.10 167 SER A N 1
ATOM 1239 C CA . SER A 1 167 ? -22.002 -0.218 -8.585 1.00 11.05 167 SER A CA 1
ATOM 1240 C C . SER A 1 167 ? -20.496 -0.051 -8.572 1.00 11.33 167 SER A C 1
ATOM 1241 O O . SER A 1 167 ? -19.926 0.545 -9.481 1.00 11.46 167 SER A O 1
ATOM 1244 N N . VAL A 1 168 ? -19.867 -0.613 -7.543 1.00 11.49 168 VAL A N 1
ATOM 1245 C CA . VAL A 1 168 ? -18.417 -0.525 -7.351 1.00 11.47 168 VAL A CA 1
ATOM 1246 C C . VAL A 1 168 ? -17.642 -1.327 -8.426 1.00 11.95 168 VAL A C 1
ATOM 1247 O O . VAL A 1 168 ? -16.592 -0.884 -8.906 1.00 11.74 168 VAL A O 1
ATOM 1251 N N . ALA A 1 169 ? -18.166 -2.496 -8.798 1.00 12.07 169 ALA A N 1
ATOM 1252 C CA . ALA A 1 169 ? -17.636 -3.277 -9.926 1.00 12.14 169 ALA A CA 1
ATOM 1253 C C . ALA A 1 169 ? -17.491 -2.434 -11.187 1.00 12.34 169 ALA A C 1
ATOM 1254 O O . ALA A 1 169 ? -16.427 -2.416 -11.812 1.00 12.46 169 ALA A O 1
ATOM 1256 N N . ARG A 1 170 ? -18.572 -1.748 -11.556 1.00 12.22 170 ARG A N 1
ATOM 1257 C CA . ARG A 1 170 ? -18.597 -0.909 -12.758 1.00 12.48 170 ARG A CA 1
ATOM 1258 C C . ARG A 1 170 ? -17.739 0.344 -12.553 1.00 11.55 170 ARG A C 1
ATOM 1259 O O . ARG A 1 170 ? -17.181 0.871 -13.510 1.00 11.16 170 ARG A O 1
ATOM 1267 N N . TYR A 1 171 ? -17.645 0.830 -11.314 1.00 10.57 171 TYR A N 1
ATOM 1268 C CA . TYR A 1 171 ? -16.784 1.969 -11.036 1.00 9.80 171 TYR A CA 1
ATOM 1269 C C . TYR A 1 171 ? -15.331 1.576 -11.321 1.00 9.45 171 TYR A C 1
ATOM 1270 O O . TYR A 1 171 ? -14.616 2.328 -11.966 1.00 10.01 171 TYR A O 1
ATOM 1279 N N . ARG A 1 172 ? -14.918 0.390 -10.868 1.00 9.08 172 ARG A N 1
ATOM 1280 C CA . ARG A 1 172 ? -13.581 -0.172 -11.170 1.00 8.46 172 ARG A CA 1
ATOM 1281 C C . ARG A 1 172 ? -13.261 -0.201 -12.660 1.00 8.36 172 ARG A C 1
ATOM 1282 O O . ARG A 1 172 ? -12.140 0.078 -13.067 1.00 8.58 172 ARG A O 1
ATOM 1290 N N . GLU A 1 173 ? -14.258 -0.551 -13.461 1.00 8.49 173 GLU A N 1
ATOM 1291 C CA . GLU A 1 173 ? -14.151 -0.542 -14.913 1.00 8.52 173 GLU A CA 1
ATOM 1292 C C . GLU A 1 173 ? -14.072 0.873 -15.477 1.00 7.79 173 GLU A C 1
ATOM 1293 O O . GLU A 1 173 ? -13.389 1.113 -16.474 1.00 6.88 173 GLU A O 1
ATOM 1299 N N . VAL A 1 174 ? -14.796 1.803 -14.865 1.00 7.06 174 VAL A N 1
ATOM 1300 C CA . VAL A 1 174 ? -14.692 3.209 -15.255 1.00 6.39 174 VAL A CA 1
ATOM 1301 C C . VAL A 1 174 ? -13.285 3.755 -15.005 1.00 6.71 174 VAL A C 1
ATOM 1302 O O . VAL A 1 174 ? -12.667 4.304 -15.917 1.00 6.55 174 VAL A O 1
ATOM 1306 N N . ILE A 1 175 ? -12.753 3.566 -13.802 1.00 6.62 175 ILE A N 1
ATOM 1307 C CA . ILE A 1 175 ? -11.367 3.988 -13.515 1.00 6.39 175 ILE A CA 1
ATOM 1308 C C . ILE A 1 175 ? -10.340 3.392 -14.503 1.00 6.62 175 ILE A C 1
ATOM 1309 O O . ILE A 1 175 ? -9.478 4.118 -15.017 1.00 6.20 175 ILE A O 1
ATOM 1314 N N . ALA A 1 176 ? -10.434 2.087 -14.766 1.00 6.65 176 ALA A N 1
ATOM 1315 C CA . ALA A 1 176 ? -9.584 1.434 -15.772 1.00 6.76 176 ALA A CA 1
ATOM 1316 C C . ALA A 1 176 ? -9.693 2.115 -17.135 1.00 7.38 176 ALA A C 1
ATOM 1317 O O . ALA A 1 176 ? -8.680 2.330 -17.806 1.00 7.94 176 ALA A O 1
ATOM 1319 N N . ALA A 1 177 ? -10.913 2.440 -17.554 1.00 7.41 177 ALA A N 1
ATOM 1320 C CA . ALA A 1 177 ? -11.131 3.109 -18.841 1.00 7.42 177 ALA A CA 1
ATOM 1321 C C . ALA A 1 177 ? -10.544 4.527 -18.851 1.00 7.34 177 ALA A C 1
ATOM 1322 O O . ALA A 1 177 ? -10.036 4.979 -19.871 1.00 6.72 177 ALA A O 1
ATOM 1324 N N . PHE A 1 178 ? -10.588 5.210 -17.708 1.00 7.24 178 PHE A N 1
ATOM 1325 C CA . PHE A 1 178 ? -9.964 6.525 -17.580 1.00 7.66 178 PHE A CA 1
ATOM 1326 C C . PHE A 1 178 ? -8.446 6.438 -17.715 1.00 7.97 178 PHE A C 1
ATOM 1327 O O . PHE A 1 178 ? -7.842 7.190 -18.455 1.00 8.97 178 PHE A O 1
ATOM 1335 N N . ILE A 1 179 ? -7.836 5.517 -16.994 1.00 8.26 179 ILE A N 1
ATOM 1336 C CA . ILE A 1 179 ? -6.389 5.354 -17.050 1.00 8.45 179 ILE A CA 1
ATOM 1337 C C . ILE A 1 179 ? -5.928 5.068 -18.492 1.00 8.57 179 ILE A C 1
ATOM 1338 O O . ILE A 1 179 ? -4.965 5.675 -18.963 1.00 8.71 179 ILE A O 1
ATOM 1343 N N . GLU A 1 180 ? -6.645 4.187 -19.190 1.00 8.23 180 GLU A N 1
ATOM 1344 C CA . GLU A 1 180 ? -6.343 3.858 -20.598 1.00 8.67 180 GLU A CA 1
ATOM 1345 C C . GLU A 1 180 ? -6.583 5.044 -21.527 1.00 8.55 180 GLU A C 1
ATOM 1346 O O . GLU A 1 180 ? -5.807 5.277 -22.470 1.00 8.84 180 GLU A O 1
ATOM 1352 N N . GLY A 1 181 ? -7.658 5.780 -21.265 1.00 8.17 181 GLY A N 1
ATOM 1353 C CA . GLY A 1 181 ? -7.937 7.023 -21.947 1.00 8.14 181 GLY A CA 1
ATOM 1354 C C . GLY A 1 181 ? -6.742 7.950 -21.895 1.00 8.43 181 GLY A C 1
ATOM 1355 O O . GLY A 1 181 ? -6.282 8.426 -22.923 1.00 7.68 181 GLY A O 1
ATOM 1356 N N . ILE A 1 182 ? -6.206 8.172 -20.701 1.00 8.95 182 ILE A N 1
ATOM 1357 C CA . ILE A 1 182 ? -5.117 9.138 -20.540 1.00 9.33 182 ILE A CA 1
ATOM 1358 C C . ILE A 1 182 ? -3.794 8.596 -21.067 1.00 10.17 182 ILE A C 1
ATOM 1359 O O . ILE A 1 182 ? -2.991 9.356 -21.613 1.00 10.35 182 ILE A O 1
ATOM 1364 N N . LYS A 1 183 ? -3.565 7.293 -20.908 1.00 11.18 183 LYS A N 1
ATOM 1365 C CA . LYS A 1 183 ? -2.388 6.664 -21.499 1.00 12.21 183 LYS A CA 1
ATOM 1366 C C . LYS A 1 183 ? -2.413 6.861 -23.031 1.00 12.06 183 LYS A C 1
ATOM 1367 O O . LYS A 1 183 ? -1.418 7.290 -23.610 1.00 12.08 183 LYS A O 1
ATOM 1373 N N . GLN A 1 184 ? -3.554 6.610 -23.669 1.00 11.94 184 GLN A N 1
ATOM 1374 C CA . GLN A 1 184 ? -3.674 6.784 -25.129 1.00 12.13 184 GLN A CA 1
ATOM 1375 C C . GLN A 1 184 ? -3.592 8.254 -25.558 1.00 11.90 184 GLN A C 1
ATOM 1376 O O . GLN A 1 184 ? -3.003 8.575 -26.598 1.00 12.27 184 GLN A O 1
ATOM 1382 N N . ALA A 1 185 ? -4.174 9.146 -24.765 1.00 11.18 185 ALA A N 1
ATOM 1383 C CA . ALA A 1 185 ? -4.062 10.569 -25.038 1.00 11.24 185 ALA A CA 1
ATOM 1384 C C . ALA A 1 185 ? -2.589 10.991 -25.122 1.00 11.21 185 ALA A C 1
ATOM 1385 O O . ALA A 1 185 ? -2.223 11.727 -26.032 1.00 10.69 185 ALA A O 1
ATOM 1387 N N . ALA A 1 186 ? -1.766 10.528 -24.173 1.00 11.64 186 ALA A N 1
ATOM 1388 C CA . ALA A 1 186 ? -0.317 10.805 -24.171 1.00 12.22 186 ALA A CA 1
ATOM 1389 C C . ALA A 1 186 ? 0.371 10.241 -25.416 1.00 13.01 186 ALA A C 1
ATOM 1390 O O . ALA A 1 186 ? 1.106 10.957 -26.102 1.00 13.10 186 ALA A O 1
ATOM 1392 N N . ALA A 1 187 ? 0.113 8.964 -25.704 1.00 13.83 187 ALA A N 1
ATOM 1393 C CA . ALA A 1 187 ? 0.611 8.302 -26.923 1.00 14.13 187 ALA A CA 1
ATOM 1394 C C . ALA A 1 187 ? 0.182 9.013 -28.211 1.00 14.26 187 ALA A C 1
ATOM 1395 O O . ALA A 1 187 ? 0.891 8.951 -29.210 1.00 14.46 187 ALA A O 1
ATOM 1397 N N . ASN A 1 188 ? -0.974 9.679 -28.190 1.00 14.69 188 ASN A N 1
ATOM 1398 C CA . ASN A 1 188 ? -1.463 10.450 -29.340 1.00 14.72 188 ASN A CA 1
ATOM 1399 C C . ASN A 1 188 ? -0.994 11.900 -29.344 1.00 14.83 188 ASN A C 1
ATOM 1400 O O . ASN A 1 188 ? -1.492 12.717 -30.122 1.00 14.53 188 ASN A O 1
ATOM 1405 N N . GLY A 1 189 ? -0.034 12.217 -28.476 1.00 15.03 189 GLY A N 1
ATOM 1406 C CA . GLY A 1 189 ? 0.601 13.542 -28.460 1.00 14.85 189 GLY A CA 1
ATOM 1407 C C . GLY A 1 189 ? -0.164 14.663 -27.769 1.00 14.96 189 GLY A C 1
ATOM 1408 O O . GLY A 1 189 ? 0.221 15.834 -27.873 1.00 14.65 189 GLY A O 1
ATOM 1409 N N . HIS A 1 190 ? -1.239 14.329 -27.057 1.00 14.60 190 HIS A N 1
ATOM 1410 C CA . HIS A 1 190 ? -2.044 15.355 -26.401 1.00 14.28 190 HIS A CA 1
ATOM 1411 C C . HIS A 1 190 ? -1.454 15.729 -25.051 1.00 13.30 190 HIS A C 1
ATOM 1412 O O . HIS A 1 190 ? -0.878 14.889 -24.360 1.00 13.19 190 HIS A O 1
ATOM 1419 N N . ASP A 1 191 ? -1.612 16.994 -24.678 1.00 12.15 191 ASP A N 1
ATOM 1420 C CA . ASP A 1 191 ? -1.190 17.462 -23.371 1.00 11.38 191 ASP A CA 1
ATOM 1421 C C . ASP A 1 191 ? -2.192 16.932 -22.366 1.00 10.83 191 ASP A C 1
ATOM 1422 O O . ASP A 1 191 ? -3.320 17.413 -22.312 1.00 10.71 191 ASP A O 1
ATOM 1427 N N . VAL A 1 192 ? -1.785 15.937 -21.585 1.00 10.38 192 VAL A N 1
ATOM 1428 C CA . VAL A 1 192 ? -2.720 15.226 -20.714 1.00 10.34 192 VAL A CA 1
ATOM 1429 C C . VAL A 1 192 ? -3.185 16.063 -19.515 1.00 10.11 192 VAL A C 1
ATOM 1430 O O . VAL A 1 192 ? -4.216 15.758 -18.911 1.00 10.33 192 VAL A O 1
ATOM 1434 N N . SER A 1 193 ? -2.441 17.126 -19.195 1.00 9.83 193 SER A N 1
ATOM 1435 C CA . SER A 1 193 ? -2.800 18.017 -18.099 1.00 9.32 193 SER A CA 1
ATOM 1436 C C . SER A 1 193 ? -4.080 18.817 -18.367 1.00 9.34 193 SER A C 1
ATOM 1437 O O . SER A 1 193 ? -4.641 19.393 -17.447 1.00 8.85 193 SER A O 1
ATOM 1440 N N . LYS A 1 194 ? -4.556 18.857 -19.608 1.00 9.50 194 LYS A N 1
ATOM 1441 C CA . LYS A 1 194 ? -5.849 19.508 -19.856 1.00 10.02 194 LYS A CA 1
ATOM 1442 C C . LYS A 1 194 ? -6.991 18.522 -20.137 1.00 9.08 194 LYS A C 1
ATOM 1443 O O . LYS A 1 194 ? -8.042 18.905 -20.635 1.00 9.11 194 LYS A O 1
ATOM 1449 N N . ILE A 1 195 ? -6.790 17.255 -19.805 1.00 8.30 195 ILE A N 1
ATOM 1450 C CA . ILE A 1 195 ? -7.860 16.275 -19.940 1.00 7.98 195 ILE A CA 1
ATOM 1451 C C . ILE A 1 195 ? -8.369 15.961 -18.552 1.00 7.35 195 ILE A C 1
ATOM 1452 O O . ILE A 1 195 ? -7.611 15.527 -17.690 1.00 8.03 195 ILE A O 1
ATOM 1457 N N . HIS A 1 196 ? -9.655 16.204 -18.331 1.00 7.27 196 HIS A N 1
ATOM 1458 C CA . HIS A 1 196 ? -10.264 15.947 -17.036 1.00 6.34 196 HIS A CA 1
ATOM 1459 C C . HIS A 1 196 ? -11.429 14.965 -17.141 1.00 6.36 196 HIS A C 1
ATOM 1460 O O . HIS A 1 196 ? -12.021 14.786 -18.205 1.00 5.25 196 HIS A O 1
ATOM 1467 N N . SER A 1 197 ? -11.744 14.334 -16.014 1.00 5.55 197 SER A N 1
ATOM 1468 C CA . SER A 1 197 ? -12.881 13.439 -15.935 1.00 5.86 197 SER A CA 1
ATOM 1469 C C . SER A 1 197 ? -13.418 13.355 -14.500 1.00 5.84 197 SER A C 1
ATOM 1470 O O . SER A 1 197 ? -12.664 13.510 -13.532 1.00 4.71 197 SER A O 1
ATOM 1473 N N . VAL A 1 198 ? -14.725 13.142 -14.384 1.00 5.23 198 VAL A N 1
ATOM 1474 C CA . VAL A 1 198 ? -15.346 12.847 -13.107 1.00 5.14 198 VAL A CA 1
ATOM 1475 C C . VAL A 1 198 ? -16.153 11.577 -13.315 1.00 5.30 198 VAL A C 1
ATOM 1476 O O . VAL A 1 198 ? -16.550 11.243 -14.452 1.00 5.63 198 VAL A O 1
ATOM 1480 N N . ALA A 1 199 ? -16.338 10.838 -12.233 1.00 4.95 199 ALA A N 1
ATOM 1481 C CA . ALA A 1 199 ? -17.081 9.591 -12.279 1.00 5.63 199 ALA A CA 1
ATOM 1482 C C . ALA A 1 199 ? -18.350 9.757 -11.464 1.00 5.79 199 ALA A C 1
ATOM 1483 O O . ALA A 1 199 ? -18.307 9.692 -10.235 1.00 5.58 199 ALA A O 1
ATOM 1485 N N . SER A 1 200 ? -19.473 9.954 -12.157 1.00 6.86 200 SER A N 1
ATOM 1486 C CA . SER A 1 200 ? -20.743 10.232 -11.490 1.00 7.72 200 SER A CA 1
ATOM 1487 C C . SER A 1 200 ? -21.383 8.955 -10.973 1.00 8.37 200 SER A C 1
ATOM 1488 O O . SER A 1 200 ? -21.892 8.130 -11.746 1.00 8.57 200 SER A O 1
ATOM 1491 N N . PHE A 1 201 ? -21.310 8.815 -9.651 1.00 8.77 201 PHE A N 1
ATOM 1492 C CA . PHE A 1 201 ? -21.706 7.615 -8.928 1.00 9.03 201 PHE A CA 1
ATOM 1493 C C . PHE A 1 201 ? -23.000 7.931 -8.209 1.00 9.26 201 PHE A C 1
ATOM 1494 O O . PHE A 1 201 ? -23.040 8.818 -7.364 1.00 10.24 201 PHE A O 1
ATOM 1502 N N . PHE A 1 202 ? -24.066 7.228 -8.570 1.00 9.80 202 PHE A N 1
ATOM 1503 C CA . PHE A 1 202 ? -25.396 7.530 -8.040 1.00 10.28 202 PHE A CA 1
ATOM 1504 C C . PHE A 1 202 ? -25.586 7.039 -6.600 1.00 9.61 202 PHE A C 1
ATOM 1505 O O . PHE A 1 202 ? -25.092 5.966 -6.216 1.00 9.33 202 PHE A O 1
ATOM 1513 N N . VAL A 1 203 ? -26.318 7.832 -5.815 1.00 8.53 203 VAL A N 1
ATOM 1514 C CA . VAL A 1 203 ? -26.455 7.582 -4.391 1.00 7.58 203 VAL A CA 1
ATOM 1515 C C . VAL A 1 203 ? -27.897 7.236 -3.970 1.00 7.78 203 VAL A C 1
ATOM 1516 O O . VAL A 1 203 ? -28.128 6.172 -3.395 1.00 7.60 203 VAL A O 1
ATOM 1520 N N . SER A 1 204 ? -28.848 8.122 -4.263 1.00 7.33 204 SER A N 1
ATOM 1521 C CA . SER A 1 204 ? -30.223 7.951 -3.786 1.00 7.59 204 SER A CA 1
ATOM 1522 C C . SER A 1 204 ? -30.938 6.755 -4.396 1.00 7.65 204 SER A C 1
ATOM 1523 O O . SER A 1 204 ? -31.742 6.125 -3.717 1.00 8.48 204 SER A O 1
ATOM 1526 N N . ARG A 1 205 ? -30.646 6.448 -5.662 1.00 7.43 205 ARG A N 1
ATOM 1527 C CA . ARG A 1 205 ? -31.240 5.294 -6.369 1.00 7.54 205 ARG A CA 1
ATOM 1528 C C . ARG A 1 205 ? -31.149 3.993 -5.570 1.00 7.22 205 ARG A C 1
ATOM 1529 O O . ARG A 1 205 ? -32.103 3.213 -5.518 1.00 7.39 205 ARG A O 1
ATOM 1537 N N . VAL A 1 206 ? -29.993 3.784 -4.949 1.00 6.51 206 VAL A N 1
ATOM 1538 C CA . VAL A 1 206 ? -29.687 2.539 -4.251 1.00 6.18 206 VAL A CA 1
ATOM 1539 C C . VAL A 1 206 ? -30.641 2.382 -3.062 1.00 6.11 206 VAL A C 1
ATOM 1540 O O . VAL A 1 206 ? -31.225 1.315 -2.853 1.00 5.80 206 VAL A O 1
ATOM 1544 N N . ASP A 1 207 ? -30.828 3.466 -2.317 1.00 6.29 207 ASP A N 1
ATOM 1545 C CA . ASP A 1 207 ? -31.707 3.464 -1.148 1.00 6.10 207 ASP A CA 1
ATOM 1546 C C . ASP A 1 207 ? -33.177 3.336 -1.525 1.00 5.88 207 ASP A C 1
ATOM 1547 O O . ASP A 1 207 ? -33.978 2.814 -0.742 1.00 6.21 207 ASP A O 1
ATOM 1552 N N . VAL A 1 208 ? -33.540 3.839 -2.701 1.00 5.29 208 VAL A N 1
ATOM 1553 C CA . VAL A 1 208 ? -34.901 3.726 -3.196 1.00 4.91 208 VAL A CA 1
ATOM 1554 C C . VAL A 1 208 ? -35.191 2.250 -3.464 1.00 4.73 208 VAL A C 1
ATOM 1555 O O . VAL A 1 208 ? -36.223 1.741 -3.088 1.00 4.18 208 VAL A O 1
ATOM 1559 N N . GLU A 1 209 ? -34.264 1.564 -4.106 1.00 4.84 209 GLU A N 1
ATOM 1560 C CA . GLU A 1 209 ? -34.482 0.169 -4.415 1.00 5.68 209 GLU A CA 1
ATOM 1561 C C . GLU A 1 209 ? -34.427 -0.667 -3.151 1.00 5.48 209 GLU A C 1
ATOM 1562 O O . GLU A 1 209 ? -35.321 -1.458 -2.912 1.00 5.90 209 GLU A O 1
ATOM 1568 N N . ILE A 1 210 ? -33.382 -0.468 -2.355 1.00 5.24 210 ILE A N 1
ATOM 1569 C CA . ILE A 1 210 ? -33.133 -1.284 -1.171 1.00 5.91 210 ILE A CA 1
ATOM 1570 C C . ILE A 1 210 ? -34.123 -0.991 -0.046 1.00 5.77 210 ILE A C 1
ATOM 1571 O O . ILE A 1 210 ? -34.545 -1.914 0.634 1.00 5.84 210 ILE A O 1
ATOM 1576 N N . ASP A 1 211 ? -34.513 0.269 0.154 1.00 6.33 211 ASP A N 1
ATOM 1577 C CA . ASP A 1 211 ? -35.560 0.580 1.156 1.00 6.56 211 ASP A CA 1
ATOM 1578 C C . ASP A 1 211 ? -36.854 -0.223 0.877 1.00 6.99 211 ASP A C 1
ATOM 1579 O O . ASP A 1 211 ? -37.438 -0.775 1.797 1.00 6.69 211 ASP A O 1
ATOM 1584 N N . LYS A 1 212 ? -37.275 -0.319 -0.386 1.00 7.83 212 LYS A N 1
ATOM 1585 C CA . LYS A 1 212 ? -38.415 -1.170 -0.753 1.00 8.88 212 LYS A CA 1
ATOM 1586 C C . LYS A 1 212 ? -38.200 -2.600 -0.315 1.00 9.19 212 LYS A C 1
ATOM 1587 O O . LYS A 1 212 ? -39.064 -3.188 0.311 1.00 9.68 212 LYS A O 1
ATOM 1593 N N . ARG A 1 213 ? -37.053 -3.169 -0.671 1.00 9.64 213 ARG A N 1
ATOM 1594 C CA . ARG A 1 213 ? -36.790 -4.583 -0.413 1.00 10.24 213 ARG A CA 1
ATOM 1595 C C . ARG A 1 213 ? -36.651 -4.866 1.089 1.00 10.25 213 ARG A C 1
ATOM 1596 O O . ARG A 1 213 ? -37.048 -5.920 1.559 1.00 10.17 213 ARG A O 1
ATOM 1604 N N . LEU A 1 214 ? -36.091 -3.924 1.834 1.00 10.51 214 LEU A N 1
ATOM 1605 C CA . LEU A 1 214 ? -35.999 -4.047 3.299 1.00 10.82 214 LEU A CA 1
ATOM 1606 C C . LEU A 1 214 ? -37.395 -4.041 3.929 1.00 11.28 214 LEU A C 1
ATOM 1607 O O . LEU A 1 214 ? -37.658 -4.788 4.868 1.00 10.80 214 LEU A O 1
ATOM 1612 N N . GLU A 1 215 ? -38.288 -3.208 3.394 1.00 12.22 215 GLU A N 1
ATOM 1613 C CA . GLU A 1 215 ? -39.680 -3.177 3.840 1.00 12.74 215 GLU A CA 1
ATOM 1614 C C . GLU A 1 215 ? -40.421 -4.480 3.513 1.00 13.37 215 GLU A C 1
ATOM 1615 O O . GLU A 1 215 ? -41.252 -4.918 4.300 1.00 12.95 215 GLU A O 1
ATOM 1621 N N . ALA A 1 216 ? -40.096 -5.116 2.386 1.00 13.83 216 ALA A N 1
ATOM 1622 C CA . ALA A 1 216 ? -40.677 -6.424 2.052 1.00 14.36 216 ALA A CA 1
ATOM 1623 C C . ALA A 1 216 ? -40.256 -7.506 3.054 1.00 14.72 216 ALA A C 1
ATOM 1624 O O . ALA A 1 216 ? -41.061 -8.365 3.418 1.00 14.76 216 ALA A O 1
ATOM 1626 N N . ILE A 1 217 ? -38.997 -7.469 3.493 1.00 15.10 217 ILE A N 1
ATOM 1627 C CA . ILE A 1 217 ? -38.527 -8.396 4.522 1.00 15.50 217 ILE A CA 1
ATOM 1628 C C . ILE A 1 217 ? -39.258 -8.096 5.835 1.00 15.90 217 ILE A C 1
ATOM 1629 O O . ILE A 1 217 ? -39.767 -9.001 6.506 1.00 15.40 217 ILE A O 1
ATOM 1634 N N . GLY A 1 218 ? -39.304 -6.817 6.185 1.00 16.11 218 GLY A N 1
ATOM 1635 C CA . GLY A 1 218 ? -40.148 -6.333 7.264 1.00 17.05 218 GLY A CA 1
ATOM 1636 C C . GLY A 1 218 ? -39.665 -6.571 8.686 1.00 17.31 218 GLY A C 1
ATOM 1637 O O . GLY A 1 218 ? -40.293 -6.096 9.626 1.00 17.77 218 GLY A O 1
ATOM 1638 N N . SER A 1 219 ? -38.571 -7.304 8.866 1.00 17.97 219 SER A N 1
ATOM 1639 C CA . SER A 1 219 ? -38.041 -7.545 10.212 1.00 18.49 219 SER A CA 1
ATOM 1640 C C . SER A 1 219 ? -37.499 -6.250 10.823 1.00 18.81 219 SER A C 1
ATOM 1641 O O . SER A 1 219 ? -37.120 -5.325 10.104 1.00 18.87 219 SER A O 1
ATOM 1644 N N . ASP A 1 220 ? -37.500 -6.201 12.152 1.00 19.32 220 ASP A N 1
ATOM 1645 C CA . ASP A 1 220 ? -36.924 -5.099 12.936 1.00 19.70 220 ASP A CA 1
ATOM 1646 C C . ASP A 1 220 ? -35.601 -4.640 12.366 1.00 19.76 220 ASP A C 1
ATOM 1647 O O . ASP A 1 220 ? -35.375 -3.456 12.105 1.00 19.74 220 ASP A O 1
ATOM 1652 N N . GLU A 1 221 ? -34.734 -5.619 12.183 1.00 20.05 221 GLU A N 1
ATOM 1653 C CA . GLU A 1 221 ? -33.387 -5.397 11.716 1.00 20.83 221 GLU A CA 1
ATOM 1654 C C . GLU A 1 221 ? -33.373 -4.836 10.287 1.00 20.21 221 GLU A C 1
ATOM 1655 O O . GLU A 1 221 ? -32.674 -3.854 10.028 1.00 20.33 221 GLU A O 1
ATOM 1661 N N . ALA A 1 222 ? -34.161 -5.427 9.384 1.00 19.20 222 ALA A N 1
ATOM 1662 C CA . ALA A 1 222 ? -34.265 -4.909 8.016 1.00 18.68 222 ALA A CA 1
ATOM 1663 C C . ALA A 1 222 ? -34.729 -3.456 8.005 1.00 18.09 222 ALA A C 1
ATOM 1664 O O . ALA A 1 222 ? -34.184 -2.639 7.271 1.00 18.17 222 ALA A O 1
ATOM 1666 N N . LEU A 1 223 ? -35.729 -3.142 8.823 1.00 17.43 223 LEU A N 1
ATOM 1667 C CA . LEU A 1 223 ? -36.289 -1.799 8.862 1.00 17.17 223 LEU A CA 1
ATOM 1668 C C . LEU A 1 223 ? -35.300 -0.793 9.461 1.00 16.90 223 LEU A C 1
ATOM 1669 O O . LEU A 1 223 ? -35.309 0.379 9.088 1.00 16.54 223 LEU A O 1
ATOM 1674 N N . ALA A 1 224 ? -34.454 -1.253 10.380 1.00 16.73 224 ALA A N 1
ATOM 1675 C CA . ALA A 1 224 ? -33.452 -0.387 11.011 1.00 16.67 224 ALA A CA 1
ATOM 1676 C C . ALA A 1 224 ? -32.297 -0.081 10.057 1.00 16.04 224 ALA A C 1
ATOM 1677 O O . ALA A 1 224 ? -31.595 0.901 10.234 1.00 16.47 224 ALA A O 1
ATOM 1679 N N . LEU A 1 225 ? -32.117 -0.918 9.041 1.00 15.33 225 LEU A N 1
ATOM 1680 C CA . LEU A 1 225 ? -31.053 -0.723 8.051 1.00 14.96 225 LEU A CA 1
ATOM 1681 C C . LEU A 1 225 ? -31.388 0.271 6.953 1.00 14.23 225 LEU A C 1
ATOM 1682 O O . LEU A 1 225 ? -30.530 0.556 6.110 1.00 13.77 225 LEU A O 1
ATOM 1687 N N . ARG A 1 226 ? -32.623 0.781 6.942 1.00 13.01 226 ARG A N 1
ATOM 1688 C CA . ARG A 1 226 ? -33.079 1.612 5.832 1.00 12.22 226 ARG A CA 1
ATOM 1689 C C . ARG A 1 226 ? -32.323 2.922 5.793 1.00 11.42 226 ARG A C 1
ATOM 1690 O O . ARG A 1 226 ? -31.935 3.446 6.821 1.00 10.82 226 ARG A O 1
ATOM 1698 N N . GLY A 1 227 ? -32.092 3.427 4.585 1.00 10.81 227 GLY A N 1
ATOM 1699 C CA . GLY A 1 227 ? -31.409 4.706 4.404 1.00 10.58 227 GLY A CA 1
ATOM 1700 C C . GLY A 1 227 ? -29.899 4.676 4.630 1.00 10.00 227 GLY A C 1
ATOM 1701 O O . GLY A 1 227 ? -29.292 5.728 4.772 1.00 9.67 227 GLY A O 1
ATOM 1702 N N . LYS A 1 228 ? -29.303 3.483 4.640 1.00 9.62 228 LYS A N 1
ATOM 1703 C CA . LYS A 1 228 ? -27.857 3.310 4.884 1.00 9.49 228 LYS A CA 1
ATOM 1704 C C . LYS A 1 228 ? -27.049 2.854 3.660 1.00 8.80 228 LYS A C 1
ATOM 1705 O O . LYS A 1 228 ? -25.863 3.165 3.570 1.00 9.01 228 LYS A O 1
ATOM 1711 N N . ALA A 1 229 ? -27.670 2.110 2.743 1.00 7.51 229 ALA A N 1
ATOM 1712 C CA . ALA A 1 229 ? -26.942 1.447 1.654 1.00 7.07 229 ALA A CA 1
ATOM 1713 C C . ALA A 1 229 ? -26.371 2.405 0.615 1.00 6.36 229 ALA A C 1
ATOM 1714 O O . ALA A 1 229 ? -25.290 2.176 0.092 1.00 5.59 229 ALA A O 1
ATOM 1716 N N . GLY A 1 230 ? -27.080 3.490 0.334 1.00 6.32 230 GLY A N 1
ATOM 1717 C CA . GLY A 1 230 ? -26.639 4.446 -0.683 1.00 6.53 230 GLY A CA 1
ATOM 1718 C C . GLY A 1 230 ? -25.321 5.103 -0.310 1.00 6.61 230 GLY A C 1
ATOM 1719 O O . GLY A 1 230 ? -24.384 5.133 -1.108 1.00 6.58 230 GLY A O 1
ATOM 1720 N N . VAL A 1 231 ? -25.268 5.623 0.913 1.00 6.39 231 VAL A N 1
ATOM 1721 C CA . VAL A 1 231 ? -24.052 6.206 1.487 1.00 6.59 231 VAL A CA 1
ATOM 1722 C C . VAL A 1 231 ? -22.946 5.160 1.541 1.00 6.61 231 VAL A C 1
ATOM 1723 O O . VAL A 1 231 ? -21.839 5.397 1.053 1.00 6.21 231 VAL A O 1
ATOM 1727 N N . ALA A 1 232 ? -23.268 3.989 2.097 1.00 6.64 232 ALA A N 1
ATOM 1728 C CA . ALA A 1 232 ? -22.303 2.895 2.244 1.00 6.75 232 ALA A CA 1
ATOM 1729 C C . ALA A 1 232 ? -21.699 2.502 0.889 1.00 6.77 232 ALA A C 1
ATOM 1730 O O . ALA A 1 232 ? -20.473 2.385 0.739 1.00 6.67 232 ALA A O 1
ATOM 1732 N N . ASN A 1 233 ? -22.563 2.299 -0.096 1.00 6.58 233 ASN A N 1
ATOM 1733 C CA . ASN A 1 233 ? -22.115 1.999 -1.472 1.00 6.08 233 ASN A CA 1
ATOM 1734 C C . ASN A 1 233 ? -21.135 3.069 -2.028 1.00 5.96 233 ASN A C 1
ATOM 1735 O O . ASN A 1 233 ? -20.096 2.742 -2.598 1.00 5.10 233 ASN A O 1
ATOM 1740 N N . ALA A 1 234 ? -21.459 4.343 -1.842 1.00 6.16 234 ALA A N 1
ATOM 1741 C CA . ALA A 1 234 ? -20.579 5.431 -2.288 1.00 6.09 234 ALA A CA 1
ATOM 1742 C C . ALA A 1 234 ? -19.225 5.415 -1.575 1.00 6.69 234 ALA A C 1
ATOM 1743 O O . ALA A 1 234 ? -18.167 5.659 -2.187 1.00 6.57 234 ALA A O 1
ATOM 1745 N N . GLN A 1 235 ? -19.262 5.143 -0.275 1.00 6.70 235 GLN A N 1
ATOM 1746 C CA . GLN A 1 235 ? -18.045 5.083 0.536 1.00 7.03 235 GLN A CA 1
ATOM 1747 C C . GLN A 1 235 ? -17.153 3.946 0.092 1.00 7.28 235 GLN A C 1
ATOM 1748 O O . GLN A 1 235 ? -15.938 4.094 0.026 1.00 8.19 235 GLN A O 1
ATOM 1754 N N . ARG A 1 236 ? -17.759 2.801 -0.202 1.00 7.78 236 ARG A N 1
ATOM 1755 C CA . ARG A 1 236 ? -17.026 1.699 -0.823 1.00 7.80 236 ARG A CA 1
ATOM 1756 C C . ARG A 1 236 ? -16.394 2.084 -2.174 1.00 7.29 236 ARG A C 1
ATOM 1757 O O . ARG A 1 236 ? -15.276 1.666 -2.481 1.00 6.81 236 ARG A O 1
ATOM 1765 N N . ALA A 1 237 ? -17.099 2.888 -2.968 1.00 7.05 237 ALA A N 1
ATOM 1766 C CA . ALA A 1 237 ? -16.527 3.434 -4.200 1.00 6.87 237 ALA A CA 1
ATOM 1767 C C . ALA A 1 237 ? -15.287 4.295 -3.924 1.00 7.04 237 ALA A C 1
ATOM 1768 O O . ALA A 1 237 ? -14.314 4.247 -4.668 1.00 7.32 237 ALA A O 1
ATOM 1770 N N . TYR A 1 238 ? -15.321 5.085 -2.862 1.00 7.12 238 TYR A N 1
ATOM 1771 C CA . TYR A 1 238 ? -14.203 5.960 -2.534 1.00 7.11 238 TYR A CA 1
ATOM 1772 C C . TYR A 1 238 ? -12.965 5.162 -2.163 1.00 7.45 238 TYR A C 1
ATOM 1773 O O . TYR A 1 238 ? -11.858 5.531 -2.541 1.00 7.02 238 TYR A O 1
ATOM 1782 N N . ALA A 1 239 ? -13.155 4.080 -1.411 1.00 7.42 239 ALA A N 1
ATOM 1783 C CA . ALA A 1 239 ? -12.054 3.167 -1.108 1.00 7.55 239 ALA A CA 1
ATOM 1784 C C . ALA A 1 239 ? -11.447 2.633 -2.406 1.00 7.62 239 ALA A C 1
ATOM 1785 O O . ALA A 1 239 ? -10.233 2.541 -2.540 1.00 7.11 239 ALA A O 1
ATOM 1787 N N . VAL A 1 240 ? -12.289 2.299 -3.375 1.00 8.33 240 VAL A N 1
ATOM 1788 C CA . VAL A 1 240 ? -11.793 1.814 -4.669 1.00 8.24 240 VAL A CA 1
ATOM 1789 C C . VAL A 1 240 ? -11.016 2.903 -5.424 1.00 8.18 240 VAL A C 1
ATOM 1790 O O . VAL A 1 240 ? -9.938 2.650 -5.948 1.00 7.79 240 VAL A O 1
ATOM 1794 N N . TYR A 1 241 ? -11.563 4.109 -5.474 1.00 8.62 241 TYR A N 1
ATOM 1795 C CA . TYR A 1 241 ? -10.857 5.249 -6.041 1.00 8.88 241 TYR A CA 1
ATOM 1796 C C . TYR A 1 241 ? -9.413 5.263 -5.544 1.00 10.08 241 TYR A C 1
ATOM 1797 O O . TYR A 1 241 ? -8.463 5.259 -6.340 1.00 9.94 241 TYR A O 1
ATOM 1806 N N . LYS A 1 242 ? -9.261 5.268 -4.226 1.00 11.56 242 LYS A N 1
ATOM 1807 C CA . LYS A 1 242 ? -7.951 5.362 -3.591 1.00 12.78 242 LYS A CA 1
ATOM 1808 C C . LYS A 1 242 ? -7.085 4.177 -3.980 1.00 13.15 242 LYS A C 1
ATOM 1809 O O . LYS A 1 242 ? -5.896 4.330 -4.284 1.00 12.65 242 LYS A O 1
ATOM 1815 N N . GLU A 1 243 ? -7.696 2.999 -3.983 1.00 13.68 243 GLU A N 1
ATOM 1816 C CA . GLU A 1 243 ? -6.982 1.779 -4.305 1.00 14.40 243 GLU A CA 1
ATOM 1817 C C . GLU A 1 243 ? -6.409 1.813 -5.723 1.00 14.24 243 GLU A C 1
ATOM 1818 O O . GLU A 1 243 ? -5.228 1.537 -5.921 1.00 13.87 243 GLU A O 1
ATOM 1824 N N . LEU A 1 244 ? -7.242 2.135 -6.706 1.00 14.27 244 LEU A N 1
ATOM 1825 C CA . LEU A 1 244 ? -6.833 1.993 -8.111 1.00 14.35 244 LEU A CA 1
ATOM 1826 C C . LEU A 1 244 ? -5.887 3.106 -8.562 1.00 14.46 244 LEU A C 1
ATOM 1827 O O . LEU A 1 244 ? -4.975 2.858 -9.346 1.00 14.38 244 LEU A O 1
ATOM 1832 N N . PHE A 1 245 ? -6.094 4.319 -8.063 1.00 14.97 245 PHE A N 1
ATOM 1833 C CA . PHE A 1 245 ? -5.168 5.422 -8.349 1.00 15.58 245 PHE A CA 1
ATOM 1834 C C . PHE A 1 245 ? -3.844 5.322 -7.566 1.00 17.12 245 PHE A C 1
ATOM 1835 O O . PHE A 1 245 ? -2.806 5.797 -8.031 1.00 17.48 245 PHE A O 1
ATOM 1843 N N . ASP A 1 246 ? -3.864 4.675 -6.406 1.00 18.68 246 ASP A N 1
ATOM 1844 C CA . ASP A 1 246 ? -2.615 4.255 -5.765 1.00 20.17 246 ASP A CA 1
ATOM 1845 C C . ASP A 1 246 ? -1.824 3.324 -6.700 1.00 20.54 246 ASP A C 1
ATOM 1846 O O . ASP A 1 246 ? -0.634 3.534 -6.950 1.00 21.20 246 ASP A O 1
ATOM 1851 N N . ALA A 1 247 ? -2.491 2.307 -7.229 1.00 20.87 247 ALA A N 1
ATOM 1852 C CA . ALA A 1 247 ? -1.825 1.312 -8.067 1.00 21.25 247 ALA A CA 1
ATOM 1853 C C . ALA A 1 247 ? -1.475 1.836 -9.473 1.00 21.34 247 ALA A C 1
ATOM 1854 O O . ALA A 1 247 ? -0.600 1.286 -10.135 1.00 21.73 247 ALA A O 1
ATOM 1856 N N . ALA A 1 248 ? -2.142 2.899 -9.919 1.00 21.41 248 ALA A N 1
ATOM 1857 C CA . ALA A 1 248 ? -2.006 3.378 -11.297 1.00 21.63 248 ALA A CA 1
ATOM 1858 C C . ALA A 1 248 ? -0.671 4.081 -11.548 1.00 21.89 248 ALA A C 1
ATOM 1859 O O . ALA A 1 248 ? -0.087 4.658 -10.647 1.00 21.68 248 ALA A O 1
ATOM 1861 N N . GLU A 1 249 ? -0.196 3.998 -12.789 1.00 22.60 249 GLU A N 1
ATOM 1862 C CA . GLU A 1 249 ? 1.010 4.707 -13.231 1.00 23.16 249 GLU A CA 1
ATOM 1863 C C . GLU A 1 249 ? 0.574 5.588 -14.376 1.00 22.54 249 GLU A C 1
ATOM 1864 O O . GLU A 1 249 ? 0.456 5.132 -15.508 1.00 22.75 249 GLU A O 1
ATOM 1870 N N . LEU A 1 250 ? 0.300 6.851 -14.084 1.00 22.20 250 LEU A N 1
ATOM 1871 C CA . LEU A 1 250 ? -0.247 7.742 -15.092 1.00 21.54 250 LEU A CA 1
ATOM 1872 C C . LEU A 1 250 ? 0.871 8.554 -15.704 1.00 21.25 250 LEU A C 1
ATOM 1873 O O . LEU A 1 250 ? 1.863 8.854 -15.036 1.00 21.04 250 LEU A O 1
ATOM 1878 N N . PRO A 1 251 ? 0.711 8.936 -16.976 1.00 20.55 251 PRO A N 1
ATOM 1879 C CA . PRO A 1 251 ? 1.721 9.821 -17.535 1.00 20.41 251 PRO A CA 1
ATOM 1880 C C . PRO A 1 251 ? 1.840 11.093 -16.691 1.00 19.90 251 PRO A C 1
ATOM 1881 O O . PRO A 1 251 ? 0.864 11.518 -16.065 1.00 18.77 251 PRO A O 1
ATOM 1885 N N . GLU A 1 252 ? 3.039 11.661 -16.643 1.00 19.50 252 GLU A N 1
ATOM 1886 C CA . GLU A 1 252 ? 3.281 12.864 -15.845 1.00 19.63 252 GLU A CA 1
ATOM 1887 C C . GLU A 1 252 ? 2.404 14.020 -16.332 1.00 18.46 252 GLU A C 1
ATOM 1888 O O . GLU A 1 252 ? 2.204 14.198 -17.536 1.00 18.97 252 GLU A O 1
ATOM 1894 N N . GLY A 1 253 ? 1.843 14.772 -15.389 1.00 17.05 253 GLY A N 1
ATOM 1895 C CA . GLY A 1 253 ? 0.889 15.853 -15.712 1.00 15.73 253 GLY A CA 1
ATOM 1896 C C . GLY A 1 253 ? -0.581 15.434 -15.755 1.00 14.46 253 GLY A C 1
ATOM 1897 O O . GLY A 1 253 ? -1.470 16.284 -15.866 1.00 13.73 253 GLY A O 1
ATOM 1898 N N . ALA A 1 254 ? -0.842 14.128 -15.664 1.00 12.98 254 ALA A N 1
ATOM 1899 C CA . ALA A 1 254 ? -2.216 13.604 -15.708 1.00 11.86 254 ALA A CA 1
ATOM 1900 C C . ALA A 1 254 ? -3.034 14.037 -14.484 1.00 10.85 254 ALA A C 1
ATOM 1901 O O . ALA A 1 254 ? -2.502 14.147 -13.369 1.00 9.61 254 ALA A O 1
ATOM 1903 N N . ASN A 1 255 ? -4.330 14.274 -14.705 1.00 9.98 255 ASN A N 1
ATOM 1904 C CA . ASN A 1 255 ? -5.247 14.645 -13.629 1.00 9.33 255 ASN A CA 1
ATOM 1905 C C . ASN A 1 255 ? -5.813 13.370 -13.031 1.00 8.46 255 ASN A C 1
ATOM 1906 O O . ASN A 1 255 ? -5.792 12.318 -13.675 1.00 9.06 255 ASN A O 1
ATOM 1911 N N . THR A 1 256 ? -6.284 13.441 -11.784 1.00 7.37 256 THR A N 1
ATOM 1912 C CA . THR A 1 256 ? -7.030 12.326 -11.196 1.00 5.94 256 THR A CA 1
ATOM 1913 C C . THR A 1 256 ? -8.470 12.363 -11.706 1.00 5.44 256 THR A C 1
ATOM 1914 O O . THR A 1 256 ? -8.942 13.415 -12.079 1.00 5.62 256 THR A O 1
ATOM 1918 N N . GLN A 1 257 ? -9.164 11.222 -11.724 1.00 4.59 257 GLN A N 1
ATOM 1919 C CA . GLN A 1 257 ? -10.603 11.209 -12.025 1.00 4.26 257 GLN A CA 1
ATOM 1920 C C . GLN A 1 257 ? -11.367 11.248 -10.712 1.00 3.54 257 GLN A C 1
ATOM 1921 O O . GLN A 1 257 ? -11.463 10.236 -10.034 1.00 2.62 257 GLN A O 1
ATOM 1927 N N . ARG A 1 258 ? -11.915 12.407 -10.357 1.00 3.82 258 ARG A N 1
ATOM 1928 C CA . ARG A 1 258 ? -12.568 12.561 -9.039 1.00 3.85 258 ARG A CA 1
ATOM 1929 C C . ARG A 1 258 ? -13.899 11.833 -8.991 1.00 3.55 258 ARG A C 1
ATOM 1930 O O . ARG A 1 258 ? -14.708 11.964 -9.920 1.00 3.65 258 ARG A O 1
ATOM 1938 N N . PRO A 1 259 ? -14.152 11.079 -7.913 1.00 3.20 259 PRO A N 1
ATOM 1939 C CA . PRO A 1 259 ? -15.513 10.561 -7.749 1.00 3.66 259 PRO A CA 1
ATOM 1940 C C . PRO A 1 259 ? -16.503 11.706 -7.603 1.00 3.41 259 PRO A C 1
ATOM 1941 O O . PRO A 1 259 ? -16.152 12.724 -7.017 1.00 4.11 259 PRO A O 1
ATOM 1945 N N . LEU A 1 260 ? -17.709 11.532 -8.150 1.00 3.54 260 LEU A N 1
ATOM 1946 C CA . LEU A 1 260 ? -18.768 12.541 -8.103 1.00 3.55 260 LEU A CA 1
ATOM 1947 C C . LEU A 1 260 ? -20.077 11.881 -7.650 1.00 3.68 260 LEU A C 1
ATOM 1948 O O . LEU A 1 260 ? -20.577 10.936 -8.259 1.00 3.50 260 LEU A O 1
ATOM 1953 N N . TRP A 1 261 ? -20.614 12.395 -6.560 1.00 3.62 261 TRP A N 1
ATOM 1954 C CA . TRP A 1 261 ? -21.839 11.886 -5.999 1.00 3.84 261 TRP A CA 1
ATOM 1955 C C . TRP A 1 261 ? -22.988 12.586 -6.697 1.00 3.97 261 TRP A C 1
ATOM 1956 O O . TRP A 1 261 ? -23.141 13.819 -6.617 1.00 3.40 261 TRP A O 1
ATOM 1967 N N . ALA A 1 262 ? -23.747 11.792 -7.445 1.00 4.33 262 ALA A N 1
ATOM 1968 C CA . ALA A 1 262 ? -24.909 12.269 -8.181 1.00 4.65 262 ALA A CA 1
ATOM 1969 C C . ALA A 1 262 ? -26.172 11.671 -7.561 1.00 4.83 262 ALA A C 1
ATOM 1970 O O . ALA A 1 262 ? -26.103 10.734 -6.767 1.00 4.39 262 ALA A O 1
ATOM 1972 N N . SER A 1 263 ? -27.318 12.243 -7.910 1.00 5.07 263 SER A N 1
ATOM 1973 C CA . SER A 1 263 ? -28.587 11.846 -7.328 1.00 5.61 263 SER A CA 1
ATOM 1974 C C . SER A 1 263 ? -28.485 11.915 -5.815 1.00 5.50 263 SER A C 1
ATOM 1975 O O . SER A 1 263 ? -28.712 10.923 -5.124 1.00 5.48 263 SER A O 1
ATOM 1978 N N . THR A 1 264 ? -28.128 13.096 -5.315 1.00 5.52 264 THR A N 1
ATOM 1979 C CA . THR A 1 264 ? -27.893 13.310 -3.887 1.00 5.36 264 THR A CA 1
ATOM 1980 C C . THR A 1 264 ? -29.030 14.092 -3.202 1.00 5.73 264 THR A C 1
ATOM 1981 O O . THR A 1 264 ? -28.896 14.580 -2.055 1.00 6.13 264 THR A O 1
ATOM 1985 N N . GLY A 1 265 ? -30.167 14.154 -3.879 1.00 5.51 265 GLY A N 1
ATOM 1986 C CA . GLY A 1 265 ? -31.403 14.603 -3.262 1.00 6.39 265 GLY A CA 1
ATOM 1987 C C . GLY A 1 265 ? -32.078 13.434 -2.578 1.00 6.46 265 GLY A C 1
ATOM 1988 O O . GLY A 1 265 ? -32.298 12.407 -3.189 1.00 6.88 265 GLY A O 1
ATOM 1989 N N . VAL A 1 266 ? -32.388 13.584 -1.296 1.00 7.45 266 VAL A N 1
ATOM 1990 C CA . VAL A 1 266 ? -33.052 12.540 -0.522 1.00 8.21 266 VAL A CA 1
ATOM 1991 C C . VAL A 1 266 ? -34.474 12.311 -1.066 1.00 8.34 266 VAL A C 1
ATOM 1992 O O . VAL A 1 266 ? -35.145 13.268 -1.468 1.00 8.84 266 VAL A O 1
ATOM 1996 N N . LYS A 1 267 ? -34.915 11.054 -1.118 1.00 8.74 267 LYS A N 1
ATOM 1997 C CA . LYS A 1 267 ? -36.234 10.725 -1.697 1.00 9.38 267 LYS A CA 1
ATOM 1998 C C . LYS A 1 267 ? -37.305 10.379 -0.669 1.00 9.33 267 LYS A C 1
ATOM 1999 O O . LYS A 1 267 ? -38.465 10.152 -1.036 1.00 10.07 267 LYS A O 1
ATOM 2005 N N . ASN A 1 268 ? -36.908 10.293 0.596 1.00 8.78 268 ASN A N 1
ATOM 2006 C CA . ASN A 1 268 ? -37.811 10.028 1.698 1.00 8.04 268 ASN A CA 1
ATOM 2007 C C . ASN A 1 268 ? -37.876 11.264 2.583 1.00 7.45 268 ASN A C 1
ATOM 2008 O O . ASN A 1 268 ? -36.844 11.737 3.029 1.00 7.29 268 ASN A O 1
ATOM 2013 N N . PRO A 1 269 ? -39.096 11.769 2.865 1.00 7.04 269 PRO A N 1
ATOM 2014 C CA . PRO A 1 269 ? -39.289 12.944 3.717 1.00 6.99 269 PRO A CA 1
ATOM 2015 C C . PRO A 1 269 ? -38.747 12.816 5.129 1.00 6.82 269 PRO A C 1
ATOM 2016 O O . PRO A 1 269 ? -38.544 13.838 5.770 1.00 7.85 269 PRO A O 1
ATOM 2020 N N . ALA A 1 270 ? -38.560 11.583 5.624 1.00 6.65 270 ALA A N 1
ATOM 2021 C CA . ALA A 1 270 ? -38.046 11.345 6.974 1.00 7.11 270 ALA A CA 1
ATOM 2022 C C . ALA A 1 270 ? -36.522 11.478 7.080 1.00 7.33 270 ALA A C 1
ATOM 2023 O O . ALA A 1 270 ? -36.004 11.676 8.162 1.00 7.66 270 ALA A O 1
ATOM 2025 N N . TYR A 1 271 ? -35.820 11.359 5.955 1.00 7.80 271 TYR A N 1
ATOM 2026 C CA . TYR A 1 271 ? -34.362 11.484 5.919 1.00 7.80 271 TYR A CA 1
ATOM 2027 C C . TYR A 1 271 ? -33.946 12.951 5.904 1.00 7.56 271 TYR A C 1
ATOM 2028 O O . TYR A 1 271 ? -34.565 13.764 5.237 1.00 8.29 271 TYR A O 1
ATOM 2037 N N . ALA A 1 272 ? -32.875 13.292 6.606 1.00 7.53 272 ALA A N 1
ATOM 2038 C CA . ALA A 1 272 ? -32.403 14.669 6.599 1.00 7.07 272 ALA A CA 1
ATOM 2039 C C . ALA A 1 272 ? -31.962 15.015 5.166 1.00 6.81 272 ALA A C 1
ATOM 2040 O O . ALA A 1 272 ? -31.416 14.166 4.467 1.00 6.65 272 ALA A O 1
ATOM 2042 N N . ALA A 1 273 ? -32.228 16.250 4.739 1.00 6.21 273 ALA A N 1
ATOM 2043 C CA . ALA A 1 273 ? -32.029 16.674 3.349 1.00 6.08 273 ALA A CA 1
ATOM 2044 C C . ALA A 1 273 ? -30.538 16.797 2.982 1.00 5.62 273 ALA A C 1
ATOM 2045 O O . ALA A 1 273 ? -30.185 16.879 1.806 1.00 5.43 273 ALA A O 1
ATOM 2047 N N . THR A 1 274 ? -29.688 16.761 4.008 1.00 5.13 274 THR A N 1
ATOM 2048 C CA . THR A 1 274 ? -28.233 16.855 3.901 1.00 4.33 274 THR A CA 1
ATOM 2049 C C . THR A 1 274 ? -27.546 15.485 3.996 1.00 4.87 274 THR A C 1
ATOM 2050 O O . THR A 1 274 ? -26.317 15.411 3.986 1.00 5.93 274 THR A O 1
ATOM 2054 N N . LEU A 1 275 ? -28.324 14.403 4.061 1.00 4.67 275 LEU A N 1
ATOM 2055 C CA . LEU A 1 275 ? -27.765 13.049 4.274 1.00 4.69 275 LEU A CA 1
ATOM 2056 C C . LEU A 1 275 ? -26.705 12.658 3.246 1.00 4.29 275 LEU A C 1
ATOM 2057 O O . LEU A 1 275 ? -25.658 12.146 3.605 1.00 4.88 275 LEU A O 1
ATOM 2062 N N . TYR A 1 276 ? -26.971 12.907 1.970 1.00 4.32 276 TYR A N 1
ATOM 2063 C CA . TYR A 1 276 ? -26.054 12.506 0.902 1.00 3.82 276 TYR A CA 1
ATOM 2064 C C . TYR A 1 276 ? -24.963 13.539 0.608 1.00 3.77 276 TYR A C 1
ATOM 2065 O O . TYR A 1 276 ? -24.265 13.421 -0.414 1.00 3.21 276 TYR A O 1
ATOM 2074 N N . VAL A 1 277 ? -24.841 14.551 1.483 1.00 3.68 277 VAL A N 1
ATOM 2075 C CA . VAL A 1 277 ? -23.764 15.546 1.441 1.00 3.63 277 VAL A CA 1
ATOM 2076 C C . VAL A 1 277 ? -22.851 15.359 2.663 1.00 4.05 277 VAL A C 1
ATOM 2077 O O . VAL A 1 277 ? -21.652 15.107 2.499 1.00 3.60 277 VAL A O 1
ATOM 2081 N N . SER A 1 278 ? -23.410 15.476 3.879 1.00 4.35 278 SER A N 1
ATOM 2082 C CA . SER A 1 278 ? -22.607 15.321 5.105 1.00 4.40 278 SER A CA 1
ATOM 2083 C C . SER A 1 278 ? -21.889 13.983 5.198 1.00 4.53 278 SER A C 1
ATOM 2084 O O . SER A 1 278 ? -20.771 13.925 5.723 1.00 4.46 278 SER A O 1
ATOM 2087 N N . GLU A 1 279 ? -22.506 12.913 4.703 1.00 4.33 279 GLU A N 1
ATOM 2088 C CA . GLU A 1 279 ? -21.924 11.569 4.852 1.00 4.50 279 GLU A CA 1
ATOM 2089 C C . GLU A 1 279 ? -20.951 11.185 3.718 1.00 4.65 279 GLU A C 1
ATOM 2090 O O . GLU A 1 279 ? -20.352 10.101 3.734 1.00 3.80 279 GLU A O 1
ATOM 2096 N N . LEU A 1 280 ? -20.778 12.083 2.753 1.00 4.38 280 LEU A N 1
ATOM 2097 C CA . LEU A 1 280 ? -19.959 11.789 1.589 1.00 4.68 280 LEU A CA 1
ATOM 2098 C C . LEU A 1 280 ? -18.974 12.920 1.334 1.00 4.40 280 LEU A C 1
ATOM 2099 O O . LEU A 1 280 ? -18.634 13.213 0.177 1.00 5.02 280 LEU A O 1
ATOM 2104 N N . ALA A 1 281 ? -18.495 13.532 2.417 1.00 4.39 281 ALA A N 1
ATOM 2105 C CA . ALA A 1 281 ? -17.587 14.675 2.337 1.00 4.42 281 ALA A CA 1
ATOM 2106 C C . ALA A 1 281 ? -16.144 14.219 2.544 1.00 4.93 281 ALA A C 1
ATOM 2107 O O . ALA A 1 281 ? -15.832 13.470 3.491 1.00 5.63 281 ALA A O 1
ATOM 2109 N N . GLY A 1 282 ? -15.258 14.672 1.667 1.00 4.64 282 GLY A N 1
ATOM 2110 C CA . GLY A 1 282 ? -13.838 14.444 1.861 1.00 4.44 282 GLY A CA 1
ATOM 2111 C C . GLY A 1 282 ? -13.042 14.681 0.602 1.00 4.47 282 GLY A C 1
ATOM 2112 O O . GLY A 1 282 ? -13.586 15.167 -0.391 1.00 3.94 282 GLY A O 1
ATOM 2113 N N . PRO A 1 283 ? -11.750 14.300 0.625 1.00 4.43 283 PRO A N 1
ATOM 2114 C CA . PRO A 1 283 ? -10.804 14.745 -0.394 1.00 4.23 283 PRO A CA 1
ATOM 2115 C C . PRO A 1 283 ? -11.082 14.301 -1.823 1.00 3.79 283 PRO A C 1
ATOM 2116 O O . PRO A 1 283 ? -11.483 13.148 -2.065 1.00 4.32 283 PRO A O 1
ATOM 2120 N N . ASN A 1 284 ? -10.855 15.223 -2.755 1.00 3.02 284 ASN A N 1
ATOM 2121 C CA . ASN A 1 284 ? -10.833 14.936 -4.202 1.00 2.62 284 ASN A CA 1
ATOM 2122 C C . ASN A 1 284 ? -12.195 14.537 -4.779 1.00 2.51 284 ASN A C 1
ATOM 2123 O O . ASN A 1 284 ? -12.275 13.716 -5.721 1.00 2.36 284 ASN A O 1
ATOM 2128 N N . THR A 1 285 ? -13.270 15.113 -4.221 1.00 2.45 285 THR A N 1
ATOM 2129 C CA . THR A 1 285 ? -14.619 14.749 -4.642 1.00 2.00 285 THR A CA 1
ATOM 2130 C C . THR A 1 285 ? -15.469 15.934 -5.116 1.00 2.15 285 THR A C 1
ATOM 2131 O O . THR A 1 285 ? -15.126 17.113 -4.938 1.00 2.00 285 THR A O 1
ATOM 2135 N N . VAL A 1 286 ? -16.557 15.572 -5.791 1.00 2.26 286 VAL A N 1
ATOM 2136 C CA . VAL A 1 286 ? -17.553 16.498 -6.281 1.00 2.05 286 VAL A CA 1
ATOM 2137 C C . VAL A 1 286 ? -18.898 15.931 -5.804 1.00 2.38 286 VAL A C 1
ATOM 2138 O O . VAL A 1 286 ? -19.057 14.705 -5.636 1.00 2.00 286 VAL A O 1
ATOM 2142 N N . ASN A 1 287 ? -19.837 16.822 -5.531 1.00 2.50 287 ASN A N 1
ATOM 2143 C CA . ASN A 1 287 ? -21.204 16.422 -5.267 1.00 3.00 287 ASN A CA 1
ATOM 2144 C C . ASN A 1 287 ? -22.095 17.255 -6.180 1.00 3.66 287 ASN A C 1
ATOM 2145 O O . ASN A 1 287 ? -22.082 18.496 -6.101 1.00 4.20 287 ASN A O 1
ATOM 2150 N N . THR A 1 288 ? -22.824 16.593 -7.072 1.00 4.42 288 THR A N 1
ATOM 2151 C CA . THR A 1 288 ? -23.740 17.279 -7.974 1.00 5.28 288 THR A CA 1
ATOM 2152 C C . THR A 1 288 ? -25.123 17.254 -7.353 1.00 5.40 288 THR A C 1
ATOM 2153 O O . THR A 1 288 ? -25.824 16.249 -7.435 1.00 5.60 288 THR A O 1
ATOM 2157 N N . MET A 1 289 ? -25.480 18.363 -6.707 0.99 5.12 289 MET A N 1
ATOM 2158 C CA . MET A 1 289 ? -26.688 18.481 -5.884 0.99 5.21 289 MET A CA 1
ATOM 2159 C C . MET A 1 289 ? -27.800 19.179 -6.624 0.99 4.76 289 MET A C 1
ATOM 2160 O O . MET A 1 289 ? -27.528 20.068 -7.427 0.99 5.16 289 MET A O 1
ATOM 2165 N N . PRO A 1 290 ? -29.061 18.808 -6.337 1.00 4.44 290 PRO A N 1
ATOM 2166 C CA . PRO A 1 290 ? -30.176 19.669 -6.733 1.00 4.22 290 PRO A CA 1
ATOM 2167 C C . PRO A 1 290 ? -30.125 20.941 -5.904 1.00 4.33 290 PRO A C 1
ATOM 2168 O O . PRO A 1 290 ? -29.682 20.927 -4.751 1.00 3.57 290 PRO A O 1
ATOM 2172 N N . GLU A 1 291 ? -30.548 22.043 -6.477 1.00 5.02 291 GLU A N 1
ATOM 2173 C CA . GLU A 1 291 ? -30.430 23.305 -5.769 1.00 5.24 291 GLU A CA 1
ATOM 2174 C C . GLU A 1 291 ? -31.109 23.285 -4.399 1.00 5.67 291 GLU A C 1
ATOM 2175 O O . GLU A 1 291 ? -30.618 23.879 -3.459 1.00 6.07 291 GLU A O 1
ATOM 2181 N N . GLY A 1 292 ? -32.223 22.580 -4.279 1.00 6.12 292 GLY A N 1
ATOM 2182 C CA . GLY A 1 292 ? -32.900 22.439 -2.984 1.00 6.52 292 GLY A CA 1
ATOM 2183 C C . GLY A 1 292 ? -32.031 21.768 -1.920 1.00 6.32 292 GLY A C 1
ATOM 2184 O O . GLY A 1 292 ? -32.117 22.099 -0.739 1.00 6.70 292 GLY A O 1
ATOM 2185 N N . THR A 1 293 ? -31.196 20.828 -2.350 1.00 5.52 293 THR A N 1
ATOM 2186 C CA . THR A 1 293 ? -30.222 20.196 -1.482 1.00 4.78 293 THR A CA 1
ATOM 2187 C C . THR A 1 293 ? -29.098 21.163 -1.140 1.00 4.13 293 THR A C 1
ATOM 2188 O O . THR A 1 293 ? -28.640 21.208 -0.002 1.00 3.13 293 THR A O 1
ATOM 2192 N N . ILE A 1 294 ? -28.681 21.980 -2.105 1.00 4.10 294 ILE A N 1
ATOM 2193 C CA . ILE A 1 294 ? -27.705 23.031 -1.819 1.00 3.86 294 ILE A CA 1
ATOM 2194 C C . ILE A 1 294 ? -28.246 23.961 -0.716 1.00 3.86 294 ILE A C 1
ATOM 2195 O O . ILE A 1 294 ? -27.532 24.262 0.253 1.00 2.82 294 ILE A O 1
ATOM 2200 N N . ASP A 1 295 ? -29.506 24.390 -0.852 1.00 4.46 295 ASP A N 1
ATOM 2201 C CA . ASP A 1 295 ? -30.127 25.289 0.145 1.00 4.34 295 ASP 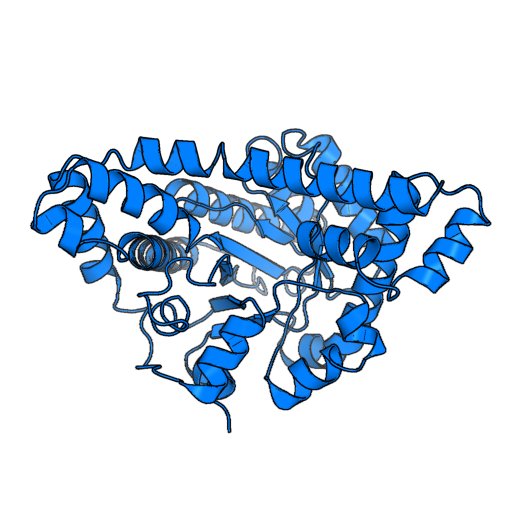A CA 1
ATOM 2202 C C . ASP A 1 295 ? -30.320 24.630 1.506 1.00 4.03 295 ASP A C 1
ATOM 2203 O O . ASP A 1 295 ? -30.278 25.294 2.523 1.00 3.92 295 ASP A O 1
ATOM 2208 N N . ALA A 1 296 ? -30.550 23.325 1.527 1.00 4.42 296 ALA A N 1
ATOM 2209 C CA . ALA A 1 296 ? -30.621 22.589 2.787 1.00 4.71 296 ALA A CA 1
ATOM 2210 C C . ALA A 1 296 ? -29.260 22.598 3.483 1.00 4.83 296 ALA A C 1
ATOM 2211 O O . ALA A 1 296 ? -29.175 22.810 4.705 1.00 4.81 296 ALA A O 1
ATOM 2213 N N . VAL A 1 297 ? -28.195 22.345 2.720 1.00 4.22 297 VAL A N 1
ATOM 2214 C CA . VAL A 1 297 ? -26.863 22.365 3.306 1.00 4.21 297 VAL A CA 1
ATOM 2215 C C . VAL A 1 297 ? -26.571 23.789 3.839 1.00 4.12 297 VAL A C 1
ATOM 2216 O O . VAL A 1 297 ? -26.144 23.957 4.976 1.00 3.55 297 VAL A O 1
ATOM 2220 N N . LEU A 1 298 ? -26.866 24.803 3.031 1.00 4.41 298 LEU A N 1
ATOM 2221 C CA . LEU A 1 298 ? -26.596 26.198 3.408 1.00 4.07 298 LEU A CA 1
ATOM 2222 C C . LEU A 1 298 ? -27.290 26.632 4.699 1.00 5.05 298 LEU A C 1
ATOM 2223 O O . LEU A 1 298 ? -26.659 27.274 5.514 1.00 4.81 298 LEU A O 1
ATOM 2228 N N . GLU A 1 299 ? -28.555 26.243 4.914 1.00 5.88 299 GLU A N 1
ATOM 2229 C CA . GLU A 1 299 ? -29.290 26.680 6.105 1.00 7.00 299 GLU A CA 1
ATOM 2230 C C . GLU A 1 299 ? -29.201 25.731 7.287 1.00 7.09 299 GLU A C 1
ATOM 2231 O O . GLU A 1 299 ? -29.276 26.183 8.434 1.00 7.17 299 GLU A O 1
ATOM 2237 N N . GLN A 1 300 ? -29.066 24.433 7.017 1.00 7.12 300 GLN A N 1
ATOM 2238 C CA . GLN A 1 300 ? -29.055 23.418 8.071 1.00 7.68 300 GLN A CA 1
ATOM 2239 C C . GLN A 1 300 ? -27.655 22.977 8.446 1.00 8.66 300 GLN A C 1
ATOM 2240 O O . GLN A 1 300 ? -27.404 22.667 9.614 1.00 8.94 300 GLN A O 1
ATOM 2246 N N . GLY A 1 301 ? -26.748 22.954 7.468 1.00 9.27 301 GLY A N 1
ATOM 2247 C CA . GLY A 1 301 ? -25.390 22.448 7.684 1.00 10.08 301 GLY A CA 1
ATOM 2248 C C . GLY A 1 301 ? -25.362 20.961 8.019 1.00 10.41 301 GLY A C 1
ATOM 2249 O O . GLY A 1 301 ? -25.626 20.123 7.171 1.00 10.20 301 GLY A O 1
ATOM 2250 N N . ASN A 1 302 ? -25.031 20.652 9.244 1.00 10.96 302 ASN A N 1
ATOM 2251 C CA . ASN A 1 302 ? -24.868 19.281 9.757 1.00 11.70 302 ASN A CA 1
ATOM 2252 C C . ASN A 1 302 ? -23.693 18.486 9.128 1.00 11.65 302 ASN A C 1
ATOM 2253 O O . ASN A 1 302 ? -23.739 17.317 9.041 1.00 11.30 302 ASN A O 1
ATOM 2258 N N . LEU A 1 303 ? -22.655 19.183 8.691 1.00 11.53 303 LEU A N 1
ATOM 2259 C CA . LEU A 1 303 ? -21.397 18.570 8.313 1.00 11.62 303 LEU A CA 1
ATOM 2260 C C . LEU A 1 303 ? -20.719 18.116 9.607 1.00 12.24 303 LEU A C 1
ATOM 2261 O O . LEU A 1 303 ? -20.909 18.720 10.594 1.00 12.22 303 LEU A O 1
ATOM 2266 N N . HIS A 1 304 ? -19.940 17.060 9.549 1.00 13.13 304 HIS A N 1
ATOM 2267 C CA . HIS A 1 304 ? -19.087 16.616 10.647 1.00 14.01 304 HIS A CA 1
ATOM 2268 C C . HIS A 1 304 ? -17.810 16.005 10.111 1.00 14.65 304 HIS A C 1
ATOM 2269 O O . HIS A 1 304 ? -17.575 14.848 10.281 1.00 15.32 304 HIS A O 1
ATOM 2276 N N . GLY A 1 305 ? -16.994 16.830 9.485 1.00 30.00 305 GLY A N 1
ATOM 2277 C CA . GLY A 1 305 ? -15.706 16.435 8.992 1.00 30.00 305 GLY A CA 1
ATOM 2278 C C . GLY A 1 305 ? -15.690 15.640 7.699 1.00 30.00 305 GLY A C 1
ATOM 2279 O O . GLY A 1 305 ? -16.637 15.591 6.989 1.00 30.00 305 GLY A O 1
ATOM 2280 N N . ASP A 1 306 ? -14.570 15.027 7.442 1.00 14.45 306 ASP A N 1
ATOM 2281 C CA . ASP A 1 306 ? -14.401 14.108 6.379 1.00 14.47 306 ASP A CA 1
ATOM 2282 C C . ASP A 1 306 ? -15.025 12.752 6.741 1.00 13.83 306 ASP A C 1
ATOM 2283 O O . ASP A 1 306 ? -14.621 12.127 7.605 1.00 14.16 306 ASP A O 1
ATOM 2288 N N . THR A 1 307 ? -16.028 12.379 6.001 1.00 13.16 307 THR A N 1
ATOM 2289 C CA . THR A 1 307 ? -16.790 11.220 6.263 1.00 12.26 307 THR A CA 1
ATOM 2290 C C . THR A 1 307 ? -16.533 10.112 5.259 1.00 12.38 307 THR A C 1
ATOM 2291 O O . THR A 1 307 ? -17.224 9.136 5.210 1.00 12.56 307 THR A O 1
ATOM 2295 N N . LEU A 1 308 ? -15.529 10.309 4.454 1.00 12.17 308 LEU A N 1
ATOM 2296 C CA . LEU A 1 308 ? -15.194 9.384 3.389 1.00 12.59 308 LEU A CA 1
ATOM 2297 C C . LEU A 1 308 ? -13.933 8.580 3.679 1.00 13.46 308 LEU A C 1
ATOM 2298 O O . LEU A 1 308 ? -13.915 7.368 3.506 1.00 13.88 308 LEU A O 1
ATOM 2303 N N . SER A 1 309 ? -12.869 9.268 4.078 1.00 14.56 309 SER A N 1
ATOM 2304 C CA . SER A 1 309 ? -11.545 8.657 4.144 1.00 15.44 309 SER A CA 1
ATOM 2305 C C . SER A 1 309 ? -11.507 7.445 5.064 1.00 16.28 309 SER A C 1
ATOM 2306 O O . SER A 1 309 ? -10.973 6.409 4.695 1.00 16.47 309 SER A O 1
ATOM 2309 N N . ASN A 1 310 ? -12.098 7.573 6.249 1.00 17.19 310 ASN A N 1
ATOM 2310 C CA . ASN A 1 310 ? -12.019 6.532 7.275 1.00 17.83 310 ASN A CA 1
ATOM 2311 C C . ASN A 1 310 ? -13.310 5.700 7.365 1.00 17.65 310 ASN A C 1
ATOM 2312 O O . 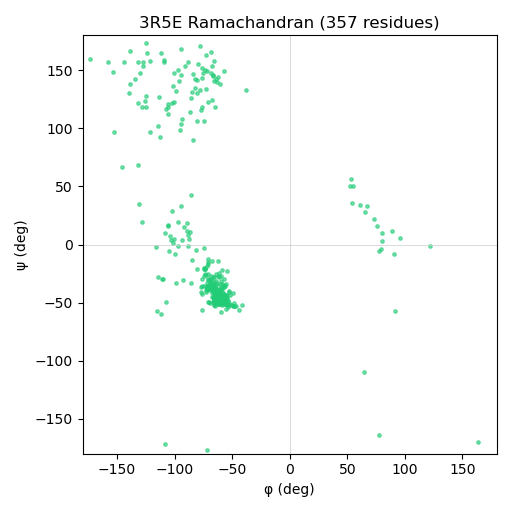ASN A 1 310 ? -13.638 5.137 8.409 1.00 17.18 310 ASN A O 1
ATOM 2317 N N . SER A 1 311 ? -14.006 5.591 6.236 1.00 17.24 311 SER A N 1
ATOM 2318 C CA . SER A 1 311 ? -15.379 5.112 6.203 1.00 17.01 311 SER A CA 1
ATOM 2319 C C . SER A 1 311 ? -15.558 3.650 5.795 1.00 15.90 311 SER A C 1
ATOM 2320 O O . SER A 1 311 ? -16.666 3.123 5.869 1.00 15.56 311 SER A O 1
ATOM 2323 N N . ALA A 1 312 ? -14.487 3.008 5.348 1.00 15.35 312 ALA A N 1
ATOM 2324 C CA . ALA A 1 312 ? -14.599 1.718 4.670 1.00 15.17 312 ALA A CA 1
ATOM 2325 C C . ALA A 1 312 ? -15.120 0.616 5.597 1.00 15.01 312 ALA A C 1
ATOM 2326 O O . ALA A 1 312 ? -15.948 -0.196 5.187 1.00 14.82 312 ALA A O 1
ATOM 2328 N N . ALA A 1 313 ? -14.659 0.605 6.845 1.00 14.57 313 ALA A N 1
ATOM 2329 C CA . ALA A 1 313 ? -15.124 -0.382 7.811 1.00 14.44 313 ALA A CA 1
ATOM 2330 C C . ALA A 1 313 ? -16.637 -0.310 8.024 1.00 14.06 313 ALA A C 1
ATOM 2331 O O . ALA A 1 313 ? -17.308 -1.343 7.931 1.00 13.79 313 ALA A O 1
ATOM 2333 N N . GLU A 1 314 ? -17.167 0.890 8.288 1.00 14.24 314 GLU A N 1
ATOM 2334 C CA . GLU A 1 314 ? -18.612 1.089 8.489 1.00 14.62 314 GLU A CA 1
ATOM 2335 C C . GLU A 1 314 ? -19.402 0.608 7.274 1.00 14.66 314 GLU A C 1
ATOM 2336 O O . GLU A 1 314 ? -20.378 -0.153 7.401 1.00 14.80 314 GLU A O 1
ATOM 2342 N N . ALA A 1 315 ? -18.988 1.091 6.104 1.00 14.33 315 ALA A N 1
ATOM 2343 C CA . ALA A 1 315 ? -19.710 0.845 4.866 1.00 14.51 315 ALA A CA 1
ATOM 2344 C C . ALA A 1 315 ? -19.791 -0.652 4.578 1.00 14.60 315 ALA A C 1
ATOM 2345 O O . ALA A 1 315 ? -20.851 -1.155 4.236 1.00 14.78 315 ALA A O 1
ATOM 2347 N N . ASP A 1 316 ? -18.684 -1.368 4.751 1.00 14.69 316 ASP A N 1
ATOM 2348 C CA . ASP A 1 316 ? -18.693 -2.829 4.591 1.00 14.70 316 ASP A CA 1
ATOM 2349 C C . ASP A 1 316 ? -19.661 -3.530 5.548 1.00 14.22 316 ASP A C 1
ATOM 2350 O O . ASP A 1 316 ? -20.266 -4.550 5.180 1.00 14.27 316 ASP A O 1
ATOM 2355 N N . ALA A 1 317 ? -19.782 -3.014 6.777 1.00 13.46 317 ALA A N 1
ATOM 2356 C CA . ALA A 1 317 ? -20.665 -3.625 7.773 1.00 12.98 317 ALA A CA 1
ATOM 2357 C C . ALA A 1 317 ? -22.129 -3.494 7.362 1.00 12.48 317 ALA A C 1
ATOM 2358 O O . ALA A 1 317 ? -22.913 -4.412 7.578 1.00 11.93 317 ALA A O 1
ATOM 2360 N N . VAL A 1 318 ? -22.494 -2.342 6.802 1.00 12.07 318 VAL A N 1
ATOM 2361 C CA . VAL A 1 318 ? -23.805 -2.168 6.173 1.00 12.09 318 VAL A CA 1
ATOM 2362 C C . VAL A 1 318 ? -24.029 -3.250 5.106 1.00 12.26 318 VAL A C 1
ATOM 2363 O O . VAL A 1 318 ? -25.031 -3.939 5.140 1.00 11.86 318 VAL A O 1
ATOM 2367 N N . PHE A 1 319 ? -23.074 -3.416 4.191 1.00 12.35 319 PHE A N 1
ATOM 2368 C CA . PHE A 1 319 ? -23.210 -4.375 3.084 1.00 13.03 319 PHE A CA 1
ATOM 2369 C C . PHE A 1 319 ? -23.238 -5.846 3.519 1.00 13.45 319 PHE A C 1
ATOM 2370 O O . PHE A 1 319 ? -23.986 -6.641 2.952 1.00 13.29 319 PHE A O 1
ATOM 2378 N N . SER A 1 320 ? -22.423 -6.200 4.507 1.00 13.88 320 SER A N 1
ATOM 2379 C CA . SER A 1 320 ? -22.392 -7.572 5.018 1.00 14.14 320 SER A CA 1
ATOM 2380 C C . SER A 1 320 ? -23.678 -7.860 5.808 1.00 14.14 320 SER A C 1
ATOM 2381 O O . SER A 1 320 ? -24.229 -8.961 5.751 1.00 13.80 320 SER A O 1
ATOM 2384 N N . GLN A 1 321 ? -24.176 -6.858 6.520 1.00 13.88 321 GLN A N 1
ATOM 2385 C CA . GLN A 1 321 ? -25.482 -6.970 7.148 1.00 13.99 321 GLN A CA 1
ATOM 2386 C C . GLN A 1 321 ? -26.645 -7.077 6.137 1.00 13.84 321 GLN A C 1
ATOM 2387 O O . GLN A 1 321 ? -27.578 -7.856 6.350 1.00 12.45 321 GLN A O 1
ATOM 2393 N N . LEU A 1 322 ? -26.603 -6.295 5.054 1.00 13.70 322 LEU A N 1
ATOM 2394 C CA . LEU A 1 322 ? -27.649 -6.392 4.023 1.00 14.13 322 LEU A CA 1
ATOM 2395 C C . LEU A 1 322 ? -27.671 -7.815 3.451 1.00 14.70 322 LEU A C 1
ATOM 2396 O O . LEU A 1 322 ? -28.732 -8.423 3.291 1.00 14.57 322 LEU A O 1
ATOM 2401 N N . GLU A 1 323 ? -26.492 -8.352 3.182 1.00 15.43 323 GLU A N 1
ATOM 2402 C CA . GLU A 1 323 ? -26.389 -9.663 2.586 1.00 16.52 323 GLU A CA 1
ATOM 2403 C C . GLU A 1 323 ? -26.746 -10.760 3.623 1.00 16.30 323 GLU A C 1
ATOM 2404 O O . GLU A 1 323 ? -27.252 -11.815 3.250 1.00 16.07 323 GLU A O 1
ATOM 2410 N N . ALA A 1 324 ? -26.554 -10.487 4.916 1.00 16.00 324 ALA A N 1
ATOM 2411 C CA . ALA A 1 324 ? -26.991 -11.424 5.965 1.00 15.95 324 ALA A CA 1
ATOM 2412 C C . ALA A 1 324 ? -28.508 -11.510 6.002 1.00 15.95 324 ALA A C 1
ATOM 2413 O O . ALA A 1 324 ? -29.055 -12.601 6.167 1.00 15.91 324 ALA A O 1
ATOM 2415 N N . LEU A 1 325 ? -29.182 -10.371 5.810 1.00 15.78 325 LEU A N 1
ATOM 2416 C CA . LEU A 1 325 ? -30.648 -10.325 5.781 1.00 15.91 325 LEU A CA 1
ATOM 2417 C C . LEU A 1 325 ? -31.247 -10.892 4.482 1.00 15.57 325 LEU A C 1
ATOM 2418 O O . LEU A 1 325 ? -32.466 -10.962 4.354 1.00 15.64 325 LEU A O 1
ATOM 2423 N N . GLY A 1 326 ? -30.402 -11.291 3.535 1.00 15.36 326 GLY A N 1
ATOM 2424 C CA . GLY A 1 326 ? -30.846 -11.981 2.305 1.00 15.14 326 GLY A CA 1
ATOM 2425 C C . GLY A 1 326 ? -31.054 -11.076 1.090 1.00 14.75 326 GLY A C 1
ATOM 2426 O O . GLY A 1 326 ? -31.526 -11.535 0.043 1.00 14.90 326 GLY A O 1
ATOM 2427 N N . VAL A 1 327 ? -30.707 -9.797 1.218 1.00 14.00 327 VAL A N 1
ATOM 2428 C CA . VAL A 1 327 ? -30.890 -8.839 0.130 1.00 13.57 327 VAL A CA 1
ATOM 2429 C C . VAL A 1 327 ? -29.890 -9.168 -0.959 1.00 13.66 327 VAL A C 1
ATOM 2430 O O . VAL A 1 327 ? -28.691 -9.214 -0.691 1.00 13.63 327 VAL A O 1
ATOM 2434 N N . ASP A 1 328 ? -30.391 -9.419 -2.171 1.00 13.93 328 ASP A N 1
ATOM 2435 C CA . ASP A 1 328 ? -29.556 -9.836 -3.301 1.00 13.85 328 ASP A CA 1
ATOM 2436 C C . ASP A 1 328 ? -28.965 -8.603 -3.947 1.00 13.06 328 ASP A C 1
ATOM 2437 O O . ASP A 1 328 ? -29.539 -8.023 -4.870 1.00 12.98 328 ASP A O 1
ATOM 2442 N N . LEU A 1 329 ? -27.792 -8.222 -3.457 1.00 12.32 329 LEU A N 1
ATOM 2443 C CA . LEU A 1 329 ? -27.161 -6.974 -3.844 1.00 11.76 329 LEU A CA 1
ATOM 2444 C C . LEU A 1 329 ? -26.766 -6.958 -5.319 1.00 11.26 329 LEU A C 1
ATOM 2445 O O . LEU A 1 329 ? -26.892 -5.934 -5.963 1.00 10.52 329 LEU A O 1
ATOM 2450 N N . ALA A 1 330 ? -26.339 -8.091 -5.867 1.00 10.92 330 ALA A N 1
ATOM 2451 C CA . ALA A 1 330 ? -26.041 -8.137 -7.312 1.00 11.02 330 ALA A CA 1
ATOM 2452 C C . ALA A 1 330 ? -27.317 -7.910 -8.136 1.00 10.37 330 ALA A C 1
ATOM 2453 O O . ALA A 1 330 ? -27.270 -7.240 -9.151 1.00 10.25 330 ALA A O 1
ATOM 2455 N N . ASP A 1 331 ? -28.448 -8.456 -7.684 1.00 9.68 331 ASP A N 1
ATOM 2456 C CA . ASP A 1 331 ? -29.733 -8.249 -8.375 1.00 9.09 331 ASP A CA 1
ATOM 2457 C C . ASP A 1 331 ? -30.177 -6.785 -8.262 1.00 8.39 331 ASP A C 1
ATOM 2458 O O . ASP A 1 331 ? -30.660 -6.198 -9.238 1.00 7.59 331 ASP A O 1
ATOM 2463 N N . VAL A 1 332 ? -29.998 -6.211 -7.068 1.00 7.80 332 VAL A N 1
ATOM 2464 C CA . VAL A 1 332 ? -30.263 -4.792 -6.841 1.00 7.41 332 VAL A CA 1
ATOM 2465 C C . VAL A 1 332 ? -29.500 -3.957 -7.858 1.00 7.27 332 VAL A C 1
ATOM 2466 O O . VAL A 1 332 ? -30.088 -3.118 -8.520 1.00 7.67 332 VAL A O 1
ATOM 2470 N N . PHE A 1 333 ? -28.197 -4.185 -7.978 1.00 7.78 333 PHE A N 1
ATOM 2471 C CA . PHE A 1 333 ? -27.379 -3.358 -8.863 1.00 8.12 333 PHE A CA 1
ATOM 2472 C C . PHE A 1 333 ? -27.694 -3.559 -10.349 1.00 8.27 333 PHE A C 1
ATOM 2473 O O . PHE A 1 333 ? -27.522 -2.639 -11.137 1.00 8.06 333 PHE A O 1
ATOM 2481 N N . GLN A 1 334 ? -28.195 -4.741 -10.706 1.00 8.81 334 GLN A N 1
ATOM 2482 C CA . GLN A 1 334 ? -28.663 -5.013 -12.068 1.00 9.30 334 GLN A CA 1
ATOM 2483 C C . GLN A 1 334 ? -29.985 -4.297 -12.359 1.00 8.92 334 GLN A C 1
ATOM 2484 O O . GLN A 1 334 ? -30.178 -3.770 -13.457 1.00 9.40 334 GLN A O 1
ATOM 2490 N N . VAL A 1 335 ? -30.901 -4.290 -11.392 1.00 8.38 335 VAL A N 1
ATOM 2491 C CA . VAL A 1 335 ? -32.150 -3.535 -11.526 1.00 8.42 335 VAL A CA 1
ATOM 2492 C C . VAL A 1 335 ? -31.859 -2.033 -11.700 1.00 9.25 335 VAL A C 1
ATOM 2493 O O . VAL A 1 335 ? -32.450 -1.379 -12.571 1.00 8.97 335 VAL A O 1
ATOM 2497 N N . LEU A 1 336 ? -30.929 -1.510 -10.902 1.00 9.70 336 LEU A N 1
ATOM 2498 C CA . LEU A 1 336 ? -30.554 -0.088 -10.975 1.00 10.29 336 LEU A CA 1
ATOM 2499 C C . LEU A 1 336 ? -29.972 0.280 -12.331 1.00 10.93 336 LEU A C 1
ATOM 2500 O O . LEU A 1 336 ? -30.311 1.323 -12.888 1.00 11.08 336 LEU A O 1
ATOM 2505 N N . GLU A 1 337 ? -29.099 -0.567 -12.863 1.00 11.75 337 GLU A N 1
ATOM 2506 C CA . GLU A 1 337 ? -28.538 -0.312 -14.192 1.00 13.17 337 GLU A CA 1
ATOM 2507 C C . GLU A 1 337 ? -29.600 -0.326 -15.301 1.00 12.96 337 GLU A C 1
ATOM 2508 O O . GLU A 1 337 ? -29.606 0.566 -16.160 1.00 13.15 337 GLU A O 1
ATOM 2514 N N . THR A 1 338 ? -30.475 -1.332 -15.290 1.00 12.94 338 THR A N 1
ATOM 2515 C CA A THR A 1 338 ? -31.529 -1.450 -16.304 0.50 12.74 338 THR A CA 1
ATOM 2516 C CA B THR A 1 338 ? -31.518 -1.439 -16.310 0.50 13.11 338 THR A CA 1
ATOM 2517 C C . THR A 1 338 ? -32.500 -0.287 -16.168 1.00 12.85 338 THR A C 1
ATOM 2518 O O . THR A 1 338 ? -32.837 0.365 -17.148 1.00 13.58 338 THR A O 1
ATOM 2525 N N . GLU A 1 339 ? -32.949 -0.035 -14.944 1.00 12.96 339 GLU A N 1
ATOM 2526 C CA . GLU A 1 339 ? -33.840 1.092 -14.669 1.00 12.72 339 GLU A CA 1
ATOM 2527 C C . GLU A 1 339 ? -33.168 2.423 -14.942 1.00 12.62 339 GLU A C 1
ATOM 2528 O O . GLU A 1 339 ? -33.828 3.382 -15.338 1.00 12.76 339 GLU A O 1
ATOM 2534 N N . GLY A 1 340 ? -31.858 2.480 -14.708 1.00 12.69 340 GLY A N 1
ATOM 2535 C CA . GLY A 1 340 ? -31.075 3.669 -14.982 1.00 12.84 340 GLY A CA 1
ATOM 2536 C C . GLY A 1 340 ? -31.054 4.026 -16.457 1.00 13.14 340 GLY A C 1
ATOM 2537 O O . GLY A 1 340 ? -31.315 5.155 -16.817 1.00 12.58 340 GLY A O 1
ATOM 2538 N N . VAL A 1 341 ? -30.737 3.049 -17.306 1.00 13.88 341 VAL A N 1
ATOM 2539 C CA . VAL A 1 341 ? -30.736 3.248 -18.759 1.00 14.04 341 VAL A CA 1
ATOM 2540 C C . VAL A 1 341 ? -32.129 3.611 -19.24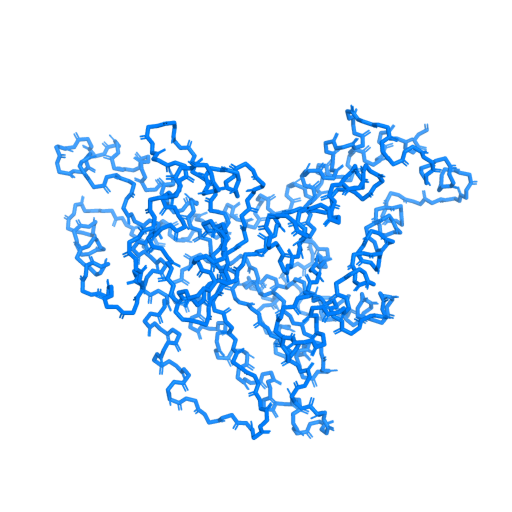4 1.00 14.12 341 VAL A C 1
ATOM 2541 O O . VAL A 1 341 ? -32.280 4.542 -20.028 1.00 13.71 341 VAL A O 1
ATOM 2545 N N . ASP A 1 342 ? -33.156 2.913 -18.756 1.00 14.67 342 ASP A N 1
ATOM 2546 C CA . ASP A 1 342 ? -34.525 3.198 -19.213 1.00 14.97 342 ASP A CA 1
ATOM 2547 C C . ASP A 1 342 ? -34.982 4.610 -18.795 1.00 15.22 342 ASP A C 1
ATOM 2548 O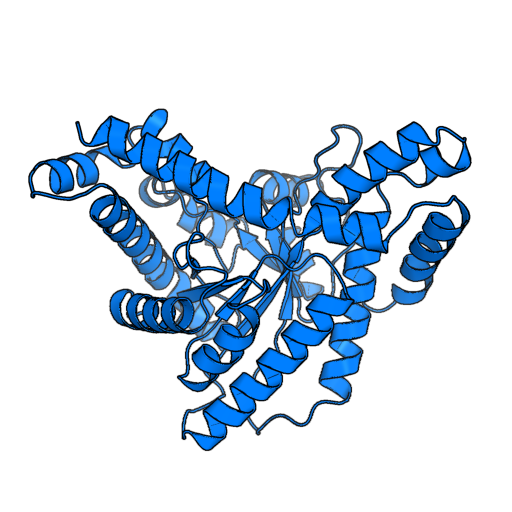 O . ASP A 1 342 ? -35.544 5.333 -19.601 1.00 14.87 342 ASP A O 1
ATOM 2553 N N . LYS A 1 343 ? -34.716 5.002 -17.550 1.00 15.83 343 LYS A N 1
ATOM 2554 C CA . LYS A 1 343 ? -35.020 6.363 -17.084 1.00 16.26 343 LYS A CA 1
ATOM 2555 C C . LYS A 1 343 ? -34.308 7.402 -17.935 1.00 16.62 343 LYS A C 1
ATOM 2556 O O . LYS A 1 343 ? -34.883 8.415 -18.317 1.00 16.27 343 LYS A O 1
ATOM 2562 N N . PHE A 1 344 ? -33.034 7.131 -18.185 1.00 17.25 344 PHE A N 1
ATOM 2563 C CA . PHE A 1 344 ? -32.153 7.974 -18.990 1.00 18.26 344 PHE A CA 1
ATOM 2564 C C . PHE A 1 344 ? -32.758 8.213 -20.367 1.00 18.18 344 PHE A C 1
ATOM 2565 O O . PHE A 1 344 ? -32.913 9.355 -20.800 1.00 18.13 344 PHE A O 1
ATOM 2573 N N . VAL A 1 345 ? -33.143 7.127 -21.023 1.00 18.36 345 VAL A N 1
ATOM 2574 C CA . VAL A 1 345 ? -33.728 7.187 -22.356 1.00 18.53 345 VAL A CA 1
ATOM 2575 C C . VAL A 1 345 ? -35.143 7.763 -22.295 1.00 19.16 345 VAL A C 1
ATOM 2576 O O . VAL A 1 345 ? -35.554 8.513 -23.189 1.00 19.48 345 VAL A O 1
ATOM 2580 N N . ALA A 1 346 ? -35.877 7.442 -21.230 1.00 19.67 346 ALA A N 1
ATOM 2581 C CA . ALA A 1 346 ? -37.267 7.876 -21.099 1.00 20.09 346 ALA A CA 1
ATOM 2582 C C . ALA A 1 346 ? -37.362 9.390 -20.966 1.00 20.50 346 ALA A C 1
ATOM 2583 O O . ALA A 1 346 ? -38.141 10.030 -21.665 1.00 20.43 346 ALA A O 1
ATOM 2585 N N . SER A 1 347 ? -36.547 9.956 -20.085 1.00 20.88 347 SER A N 1
ATOM 2586 C CA . SER A 1 347 ? -36.519 11.400 -19.889 1.00 21.12 347 SER A CA 1
ATOM 2587 C C . SER A 1 347 ? -36.089 12.133 -21.171 1.00 21.02 347 SER A C 1
ATOM 2588 O O . SER A 1 347 ? -36.469 13.291 -21.395 1.00 21.01 347 SER A O 1
ATOM 2591 N N . TRP A 1 348 ? -35.308 11.459 -22.011 1.00 20.92 348 TRP A N 1
ATOM 2592 C CA . TRP A 1 348 ? -34.952 12.007 -23.316 1.00 20.96 348 TRP A CA 1
ATOM 2593 C C . TRP A 1 348 ? -36.158 12.100 -24.251 1.00 21.14 348 TRP A C 1
ATOM 2594 O O . TRP A 1 348 ? -36.353 13.120 -24.916 1.00 21.55 348 TRP A O 1
ATOM 2605 N N . SER A 1 349 ? -36.962 11.043 -24.306 1.00 21.15 349 SER A N 1
ATOM 2606 C CA . SER A 1 349 ? -38.209 11.074 -25.079 1.00 21.23 349 SER A CA 1
ATOM 2607 C C . SER A 1 349 ? -39.200 12.108 -24.512 1.00 21.67 349 SER A C 1
ATOM 2608 O O . SER A 1 349 ? -39.898 12.785 -25.260 1.00 21.33 349 SER A O 1
ATOM 2611 N N . GLU A 1 350 ? -39.239 12.240 -23.190 1.00 21.85 350 GLU A N 1
ATOM 2612 C CA . GLU A 1 350 ? -40.029 13.287 -22.549 1.00 22.45 350 GLU A CA 1
ATOM 2613 C C . GLU A 1 350 ? -39.633 14.685 -23.041 1.00 21.88 350 GLU A C 1
ATOM 2614 O O . GLU A 1 350 ? -40.507 15.521 -23.316 1.00 21.52 350 GLU A O 1
ATOM 2620 N N . LEU A 1 351 ? -38.327 14.926 -23.161 1.00 21.40 351 LEU A N 1
ATOM 2621 C CA . LEU A 1 351 ? -37.819 16.186 -23.725 1.00 21.25 351 LEU A CA 1
ATOM 2622 C C . LEU A 1 351 ? -38.198 16.370 -25.201 1.00 21.39 351 LEU A C 1
ATOM 2623 O O . LEU A 1 351 ? -38.572 17.475 -25.617 1.00 20.90 351 LEU A O 1
ATOM 2628 N N . LEU A 1 352 ? -38.075 15.304 -25.991 1.00 21.81 352 LEU A N 1
ATOM 2629 C CA . LEU A 1 352 ? -38.449 15.345 -27.413 1.00 22.32 352 LEU A CA 1
ATOM 2630 C C . LEU A 1 352 ? -39.942 15.621 -27.618 1.00 22.80 352 LEU A C 1
ATOM 2631 O O . LEU A 1 352 ? -40.313 16.280 -28.581 1.00 22.96 352 LEU A O 1
ATOM 2636 N N . GLU A 1 353 ? -40.784 15.117 -26.715 1.00 23.38 353 GLU A N 1
ATOM 2637 C CA . GLU A 1 353 ? -42.226 15.389 -26.744 1.00 24.25 353 GLU A CA 1
ATOM 2638 C C . GLU A 1 353 ? -42.543 16.844 -26.396 1.00 24.29 353 GLU A C 1
ATOM 2639 O O . GLU A 1 353 ? -43.306 17.504 -27.100 1.00 24.09 353 GLU A O 1
ATOM 2645 N N . SER A 1 354 ? -41.984 17.313 -25.281 1.00 24.40 354 SER A N 1
ATOM 2646 C CA . SER A 1 354 ? -42.084 18.711 -24.871 1.00 24.61 354 SER A CA 1
ATOM 2647 C C . SER A 1 354 ? -41.735 19.609 -26.050 1.00 24.93 354 SER A C 1
ATOM 2648 O O . SER A 1 354 ? -42.513 20.486 -26.424 1.00 25.05 354 SER A O 1
ATOM 2651 N N . MET A 1 355 ? -40.567 19.358 -26.640 1.00 25.50 355 MET A N 1
ATOM 2652 C CA . MET A 1 355 ? -40.049 20.162 -27.744 1.00 26.06 355 MET A CA 1
ATOM 2653 C C . MET A 1 355 ? -41.044 20.183 -28.900 1.00 26.76 355 MET A C 1
ATOM 2654 O O . MET A 1 355 ? -41.369 21.244 -29.428 1.00 26.53 355 MET A O 1
ATOM 2659 N N . GLU A 1 356 ? -41.541 19.006 -29.261 1.00 27.67 356 GLU A N 1
ATOM 2660 C CA . GLU A 1 356 ? -42.441 18.869 -30.392 1.00 28.31 356 GLU A CA 1
ATOM 2661 C C . GLU A 1 356 ? -43.704 19.688 -30.144 1.00 28.59 356 GLU A C 1
ATOM 2662 O O . GLU A 1 356 ? -44.198 20.352 -31.055 1.00 28.53 356 GLU A O 1
ATOM 2668 N N . ALA A 1 357 ? -44.196 19.664 -28.903 1.00 28.97 357 ALA A N 1
ATOM 2669 C CA . ALA A 1 357 ? -45.365 20.456 -28.502 1.00 29.55 357 ALA A CA 1
ATOM 2670 C C . ALA A 1 357 ? -45.228 21.965 -28.783 1.00 30.05 357 ALA A C 1
ATOM 2671 O O . ALA A 1 357 ? -46.224 22.628 -29.095 1.00 29.67 357 ALA A O 1
ATOM 2673 N N . ARG A 1 358 ? -44.009 22.498 -28.660 1.00 30.48 358 ARG A N 1
ATOM 2674 C CA . ARG A 1 358 ? -43.764 23.932 -28.845 1.00 30.88 358 ARG A CA 1
ATOM 2675 C C . ARG A 1 358 ? -43.538 24.300 -30.307 1.00 31.30 358 ARG A C 1
ATOM 2676 O O . ARG A 1 358 ? -43.905 25.397 -30.727 1.00 31.44 358 ARG A O 1
ATOM 2684 N N . LEU A 1 359 ? -42.934 23.394 -31.071 1.00 31.71 359 LEU A N 1
ATOM 2685 C CA . LEU A 1 359 ? -42.607 23.649 -32.480 1.00 32.23 359 LEU A CA 1
ATOM 2686 C C . LEU A 1 359 ? -43.805 23.635 -33.443 1.00 32.81 359 LEU A C 1
ATOM 2687 O O . LEU A 1 359 ? -43.702 24.176 -34.542 1.00 33.00 359 LEU A O 1
ATOM 2692 N N . LYS A 1 360 ? -44.915 23.001 -33.057 1.00 33.54 360 LYS A N 1
ATOM 2693 C CA . LYS A 1 360 ? -46.112 22.943 -33.913 1.00 34.01 360 LYS A CA 1
ATOM 2694 C C . LYS A 1 360 ? -46.612 24.336 -34.288 1.00 34.06 360 LYS A C 1
ATOM 2695 O O . LYS A 1 360 ? -47.121 25.065 -33.439 1.00 34.14 360 LYS A O 1
#

CATH classification: 3.20.20.70

Solvent-accessible surface area: 14676 Å² total; per-residue (Å²): 228,22,68,2,41,57,0,55,151,45,25,1,17,2,0,0,39,5,10,7,35,89,34,42,114,88,33,30,3,50,84,0,30,144,110,34,28,0,35,0,0,10,14,35,21,43,78,17,2,35,7,3,68,158,28,111,27,3,59,85,19,2,58,121,25,96,92,66,85,20,57,34,80,110,0,6,73,28,0,19,2,62,7,0,59,74,0,0,74,85,0,53,50,37,33,123,95,30,118,8,55,14,0,1,0,0,4,15,3,22,2,118,40,10,83,65,104,114,31,0,28,49,34,0,86,104,2,66,73,112,0,101,73,89,3,0,1,0,27,0,1,0,4,76,22,0,18,51,0,1,16,26,0,0,3,73,17,3,0,0,3,1,14,11,0,6,18,15,68,52,1,96,86,0,0,58,10,0,40,71,0,0,128,61,0,39,89,80,70,71,80,10,52,134,2,5,2,1,0,5,0,23,0,1,55,0,3,56,20,0,17,134,55,0,88,92,76,36,40,122,104,0,63,73,9,85,7,99,1,0,10,0,0,0,6,73,0,5,41,8,13,111,91,39,37,124,75,27,166,50,38,174,48,27,15,29,0,15,0,1,0,11,28,0,12,35,129,56,140,92,49,58,38,2,42,1,1,6,40,0,0,0,53,80,0,0,1,8,0,40,33,54,11,0,54,12,0,34,149,98,0,103,38,111,35,52,20,3,40,146,11,43,85,99,0,64,55,15,27,76,77,0,98,88,46,61,6,80,12,81,64,0,29,102,41,5,33,70,74,2,37,84,101,29,44,60,26,28,52,91,1,28,131,8,0,74,70,68,27,184

Radius of gyration: 19.93 Å; Cα contacts (8 Å, |Δi|>4): 662; chains: 1; bounding box: 49×48×53 Å

B-factor: mean 13.53, std 7.35, range [2.0, 50.15]

Sequence (360 aa):
MSHIDDLAQLGTSTWLDDLSRERITSGNLSQVIEEKSVVGVTTNPAIFAAAMSKGDSYDAQIAELKAAGASVDQAVYAMSIDDVRNACDLFTGIFESSNGYDGRVSIEVDPRISADRDATLAQAKELWAKVDRPNVMIKIPATPGSLPAITDALAEGISVNVTLIFSVARYREVIAAFIEGIKQAAANGHDVSKIHSVASFFVSRVDVEIDKRLEAIGSDEALALRGKAGVANAQRAYAVYKELFDAAELPEGANTQRPLWASTGVKNPAYAATLYVSELAGPNTVNTMPEGTIDAVLEQGNLHGDTLSNSAAEADAVFSQLEALGVDLADVFQVLETTEGVDKFVASWSELLESMEARLK

Organism: Corynebacterium glutamicum (strain ATCC 13032 / DSM 20300 / JCM 1318 / BCRC 11384 / CCUG 27702 / LMG 3730 / NBRC 12168 / NCIMB 10025 / NRRL B-2784 / 534) (NCBI:txid196627)

InterPro domains:
  IPR001585 Transaldolase/Fructose-6-phosphate aldolase [PF00923] (15-354)
  IPR001585 Transaldolase/Fructose-6-phosphate aldolase [PTHR10683] (4-357)
  IPR004732 Transaldolase type 2 [MF_00493] (1-360)
  IPR004732 Transaldolase type 2 [PIRSF036915] (2-359)
  IPR004732 Transaldolase type 2 [TIGR00876] (11-354)
  IPR004732 Transaldolase type 2 [cd00955] (13-350)
  IPR013785 Aldolase-type TIM barrel [G3DSA:3.20.20.70] (1-360)
  IPR018225 Transaldolase, active site [PS01054] (40-48)

Nearest PDB structures (foldseek):
  3r5e-assembly1_A  TM=1.003E+00  e=1.499E-60  Corynebacterium glutamicum
  7oey-assembly1_B  TM=9.529E-01  e=3.604E-30  Neisseria gonorrhoeae FA 1090
  7bbx-assembly1_A  TM=9.536E-01  e=5.440E-30  Neisseria gonorrhoeae
  7odo-assembly1_A  TM=9.533E-01  e=1.177E-29  Neisseria gonorrhoeae
  7bbw-assembly2_B  TM=9.416E-01  e=6.777E-29  Neisseria gonorrhoeae

Foldseek 3Di:
DFLQVVLVVQAAAEAAEAQELCCVVVVVLVCCCVPLVHFEYEHDLLVNLVCLQPHCSCVVVLVVCLVPVHDLVRSVVVVVLVSQLVLLVVNVVSCVVVLNATSEYEDEDALVCLQALVVRLVSLVVSCVVSVHLRYAYEHELDHNRLLSLLVNLLVVGAHEYDLAEALVSLLSSQVSVQSSQVNVVVVVHQQLSHAYAYEYEFQLLLVLQVVVLVVLVDPLSNVLHPQQRLLRLLQNLVSLCVVVVVGDHPPNHDRHAYEYENLQHDDPVDQRCSSSQQQGHHRYYYHDHVVSSVSCRPPPPHDHHNRPVPNVVSVVSVVSCVVSPNPVVVSSVCSSVVVSCVSNVSSVSSSVSSVVSSD